Protein AF-A0A0B1SNS8-F1 (afdb_monomer_lite)

InterPro domains:
  IPR011990 Tetratricopeptide-like helical domain superfamily [G3DSA:1.25.40.10] (8-152)
  IPR052284 Collagen-modifying leprecan protein [PTHR13986] (12-216)
  IPR056585 Leprecan-like alpha-helical domain [PF23557] (12-145)

Secondary structure (DSSP, 8-state):
-HHHHHHHHHHHHHHHHHHHHHTT-HHHHHHHHHHHHHHHHHHHHHHHHHTTT----GGGTT---HHHHHHHHHHHHHHHHHTHHHHHTEETTEE-SSHHHHHHHHHHHHHHHTT-HHHHHHHHHHHTTT---HHHHHHHHHHHHHH--GGGGPPPHHHHHHHHHHHHHHHHHHHHHHHS--BTTBPPPPPGGGGSPP------S----GGGGGGS--HHHHHHHTSS-HHHHHHHHHHHHHHHHHH-TT-EEEEEEEEEEEE--SSSSEEEEE-SSSSTT-EE-SSEEEEEEEEE-

Structure (mmCIF, N/CA/C/O backbone):
data_AF-A0A0B1SNS8-F1
#
_entry.id   AF-A0A0B1SNS8-F1
#
loop_
_atom_site.group_PDB
_atom_site.id
_atom_site.type_symbol
_atom_site.label_atom_id
_atom_site.label_alt_id
_atom_site.label_comp_id
_atom_site.label_asym_id
_atom_site.label_entity_id
_atom_site.label_seq_id
_atom_site.pdbx_PDB_ins_code
_atom_site.Cartn_x
_atom_site.Cartn_y
_atom_site.Cartn_z
_atom_site.occupancy
_atom_site.B_iso_or_equiv
_atom_site.auth_seq_id
_atom_site.auth_comp_id
_atom_site.auth_asym_id
_atom_site.auth_atom_id
_atom_site.pdbx_PDB_model_num
ATOM 1 N N . LEU A 1 1 ? 0.212 2.741 -32.636 1.00 39.28 1 LEU A N 1
ATOM 2 C CA . LEU A 1 1 ? -1.219 2.358 -32.577 1.00 39.28 1 LEU A CA 1
ATOM 3 C C . LEU A 1 1 ? -1.439 1.202 -31.603 1.00 39.28 1 LEU A C 1
ATOM 5 O O . LEU A 1 1 ? -2.048 1.469 -30.586 1.00 39.28 1 LEU A O 1
ATOM 9 N N . TYR A 1 2 ? -0.861 0.008 -31.791 1.00 39.81 2 TYR A N 1
ATOM 10 C CA . TYR A 1 2 ? -1.021 -1.113 -30.838 1.00 39.81 2 TYR A CA 1
ATOM 11 C C . TYR A 1 2 ? -0.678 -0.786 -29.363 1.00 39.81 2 TYR A C 1
ATOM 13 O O . TYR A 1 2 ? -1.413 -1.202 -28.483 1.00 39.81 2 TYR A O 1
ATOM 21 N N . PHE A 1 3 ? 0.359 0.021 -29.086 1.00 47.50 3 PHE A N 1
ATOM 22 C CA . PHE A 1 3 ? 0.741 0.419 -27.710 1.00 47.50 3 PHE A CA 1
ATOM 23 C C . PHE A 1 3 ? -0.339 1.241 -26.985 1.00 47.50 3 PHE A C 1
ATOM 25 O O . PHE A 1 3 ? -0.508 1.150 -25.781 1.00 47.50 3 PHE A O 1
ATOM 32 N N . ILE A 1 4 ? -1.114 2.032 -27.730 1.00 58.03 4 ILE A N 1
ATOM 33 C CA . ILE A 1 4 ? -2.204 2.836 -27.157 1.00 58.03 4 ILE A CA 1
ATOM 34 C C . ILE A 1 4 ? -3.427 1.950 -26.878 1.00 58.03 4 ILE A C 1
ATOM 36 O O . ILE A 1 4 ? -4.158 2.187 -25.925 1.00 58.03 4 ILE A O 1
ATOM 40 N N . TRP A 1 5 ? -3.639 0.915 -27.697 1.00 52.25 5 TRP A N 1
ATOM 41 C CA . TRP A 1 5 ? -4.805 0.037 -27.603 1.00 52.25 5 TRP A CA 1
ATOM 42 C C . TRP A 1 5 ? -4.750 -0.919 -26.409 1.00 52.25 5 TRP A C 1
ATOM 44 O O . TRP A 1 5 ? -5.787 -1.177 -25.806 1.00 52.25 5 TRP A O 1
ATOM 54 N N . ASP A 1 6 ? -3.577 -1.439 -26.052 1.00 63.22 6 ASP A N 1
ATOM 55 C CA . ASP A 1 6 ? -3.453 -2.378 -24.929 1.00 63.22 6 ASP A CA 1
ATOM 56 C C . ASP A 1 6 ? -3.368 -1.652 -23.573 1.00 63.22 6 ASP A C 1
ATOM 58 O O . ASP A 1 6 ? -4.012 -2.080 -22.614 1.00 63.22 6 ASP A O 1
ATOM 62 N N . CYS A 1 7 ? -2.750 -0.464 -23.530 1.00 74.25 7 CYS A N 1
ATOM 63 C CA . CYS A 1 7 ? -2.866 0.456 -22.394 1.00 74.25 7 CYS A CA 1
ATOM 64 C C . CYS A 1 7 ? -4.329 0.871 -22.132 1.00 74.25 7 CYS A C 1
ATOM 66 O O . CYS A 1 7 ? -4.783 0.876 -20.992 1.00 74.25 7 CYS A O 1
ATOM 68 N N . PHE A 1 8 ? -5.127 1.115 -23.178 1.00 79.94 8 PHE A N 1
ATOM 69 C CA . PHE A 1 8 ? -6.561 1.381 -23.013 1.00 79.94 8 PHE A CA 1
ATOM 70 C C . PHE A 1 8 ? -7.304 0.192 -22.374 1.00 79.94 8 PHE A C 1
ATOM 72 O O . PHE A 1 8 ? -8.093 0.367 -21.450 1.00 79.94 8 PHE A O 1
ATOM 79 N N . LYS A 1 9 ? -6.983 -1.044 -22.783 1.00 84.19 9 LYS A N 1
ATOM 80 C CA . LYS A 1 9 ? -7.614 -2.259 -22.241 1.00 84.19 9 LYS A CA 1
ATOM 81 C C . LYS A 1 9 ? -7.294 -2.534 -20.772 1.00 84.19 9 LYS A C 1
ATOM 83 O O . LYS A 1 9 ? -8.119 -3.185 -20.128 1.00 84.19 9 LYS A O 1
ATOM 88 N N . LEU A 1 10 ? -6.107 -2.171 -20.274 1.00 91.81 10 LEU A N 1
ATOM 89 C CA . LEU A 1 10 ? -5.802 -2.311 -18.844 1.00 91.81 10 LEU A CA 1
ATOM 90 C C . LEU A 1 10 ? -6.614 -1.285 -18.048 1.00 91.81 10 LEU A C 1
ATOM 92 O O . LEU A 1 10 ? -7.292 -1.658 -17.098 1.00 91.81 10 LEU A O 1
ATOM 96 N N . GLN A 1 11 ? -6.638 -0.023 -18.496 1.00 92.69 11 GLN A N 1
ATOM 97 C CA . GLN A 1 11 ? -7.363 1.053 -17.815 1.00 92.69 11 GLN A CA 1
ATOM 98 C C . GLN A 1 11 ? -8.860 0.750 -17.737 1.00 92.69 11 GLN A C 1
ATOM 100 O O . GLN A 1 11 ? -9.445 0.838 -16.660 1.00 92.69 11 GLN A O 1
ATOM 105 N N . ASP A 1 12 ? -9.462 0.305 -18.843 1.00 93.88 12 ASP A N 1
ATOM 106 C CA . ASP A 1 12 ? -10.869 -0.099 -18.889 1.00 93.88 12 ASP A CA 1
ATOM 107 C C . ASP A 1 12 ? -11.199 -1.187 -17.862 1.00 93.88 12 ASP A C 1
ATOM 109 O O . ASP A 1 12 ? -12.221 -1.113 -17.176 1.00 93.88 12 ASP A O 1
ATOM 113 N N . ARG A 1 13 ? -10.336 -2.204 -17.744 1.00 96.62 13 ARG A N 1
ATOM 114 C CA . ARG A 1 13 ? -10.529 -3.311 -16.800 1.00 96.62 13 ARG A CA 1
ATOM 115 C C . ARG A 1 13 ? -10.336 -2.856 -15.363 1.00 96.62 13 ARG A C 1
ATOM 117 O O . ARG A 1 13 ? -11.190 -3.163 -14.539 1.00 96.62 13 ARG A O 1
ATOM 124 N N . PHE A 1 14 ? -9.310 -2.058 -15.076 1.00 97.12 14 PHE A N 1
ATOM 125 C CA . PHE A 1 14 ? -9.115 -1.480 -13.749 1.00 97.12 14 PHE A CA 1
ATOM 126 C C . PHE A 1 14 ? -10.340 -0.672 -13.309 1.00 97.12 14 PHE A C 1
ATOM 128 O O . PHE A 1 14 ? -10.906 -0.916 -12.246 1.00 97.12 14 PHE A O 1
ATOM 135 N N . ILE A 1 15 ? -10.807 0.247 -14.160 1.00 96.88 15 ILE A N 1
ATOM 136 C CA . ILE A 1 15 ? -11.972 1.096 -13.881 1.00 96.88 15 ILE A CA 1
ATOM 137 C C . ILE A 1 15 ? -13.233 0.245 -13.706 1.00 96.88 15 ILE A C 1
ATOM 139 O O . ILE A 1 15 ? -14.020 0.494 -12.793 1.00 96.88 15 ILE A O 1
ATOM 143 N N . SER A 1 16 ? -13.429 -0.764 -14.560 1.00 97.62 16 SER A N 1
ATOM 144 C CA . SER A 1 16 ? -14.555 -1.695 -14.459 1.00 97.62 16 SER A CA 1
ATOM 145 C C . SER A 1 16 ? -14.528 -2.479 -13.144 1.00 97.62 16 SER A C 1
ATOM 147 O O . SER A 1 16 ? -15.559 -2.576 -12.480 1.00 97.62 16 SER A O 1
ATOM 149 N N . GLY A 1 17 ? -13.356 -2.954 -12.719 1.00 98.06 17 GLY A N 1
ATOM 150 C CA . GLY A 1 17 ? -13.168 -3.664 -11.457 1.00 98.06 17 GLY A CA 1
ATOM 151 C C . GLY A 1 17 ? -13.418 -2.783 -10.232 1.00 98.06 17 GLY A C 1
ATOM 152 O O . GLY A 1 17 ? -14.153 -3.176 -9.330 1.00 98.06 17 GLY A O 1
ATOM 153 N N . VAL A 1 18 ? -12.908 -1.547 -10.229 1.00 97.56 18 VAL A N 1
ATOM 154 C CA . VAL A 1 18 ? -13.187 -0.561 -9.166 1.00 97.56 18 VAL A CA 1
ATOM 155 C C . VAL A 1 18 ? -14.670 -0.186 -9.132 1.00 97.56 18 VAL A C 1
ATOM 157 O O . VAL A 1 18 ? -15.261 -0.025 -8.063 1.00 97.56 18 VAL A O 1
ATOM 160 N N . LYS A 1 19 ? -15.319 -0.070 -10.293 1.00 98.00 19 LYS A N 1
ATOM 161 C CA . LYS A 1 19 ? -16.766 0.143 -10.361 1.00 98.00 19 LYS A CA 1
ATOM 162 C C . LYS A 1 19 ? -17.527 -1.045 -9.765 1.00 98.00 19 LYS A C 1
ATOM 164 O O . LYS A 1 19 ? -18.407 -0.825 -8.939 1.00 98.00 19 LYS A O 1
ATOM 169 N N . ALA A 1 20 ? -17.152 -2.272 -10.120 1.00 98.38 20 ALA A N 1
ATOM 170 C CA . ALA A 1 20 ? -17.746 -3.489 -9.575 1.00 98.38 20 ALA A CA 1
ATOM 171 C C . ALA A 1 20 ? -17.553 -3.599 -8.052 1.00 98.38 20 ALA A C 1
ATOM 173 O O . ALA A 1 20 ? -18.490 -3.969 -7.351 1.00 98.38 20 ALA A O 1
ATOM 174 N N . TYR A 1 21 ? -16.391 -3.193 -7.524 1.00 98.25 21 TYR A N 1
ATOM 175 C CA . TYR A 1 21 ? -16.153 -3.068 -6.081 1.00 98.25 21 TYR A CA 1
ATOM 176 C C . TYR A 1 21 ? -17.179 -2.140 -5.410 1.00 98.25 21 TYR A C 1
ATOM 178 O O . TYR A 1 21 ? -17.781 -2.510 -4.404 1.00 98.25 21 TYR A O 1
ATOM 186 N N . ASN A 1 22 ? -17.417 -0.955 -5.984 1.00 97.62 22 ASN A N 1
ATOM 187 C CA . ASN A 1 22 ? -18.376 0.015 -5.440 1.00 97.62 22 ASN A CA 1
ATOM 188 C C . ASN A 1 22 ? -19.837 -0.450 -5.568 1.00 97.62 22 ASN A C 1
ATOM 190 O O . ASN A 1 22 ? -20.677 -0.071 -4.757 1.00 97.62 22 ASN A O 1
ATOM 194 N N . GLU A 1 23 ? -20.142 -1.251 -6.591 1.00 98.12 23 GLU A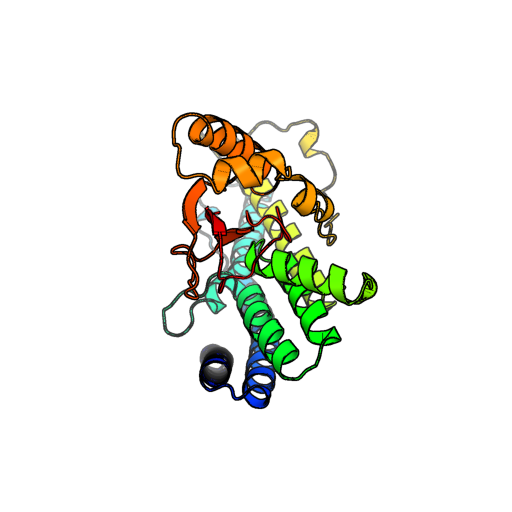 N 1
ATOM 195 C CA . GLU A 1 23 ? -21.461 -1.854 -6.829 1.00 98.12 23 GLU A CA 1
ATOM 196 C C . GLU A 1 23 ? -21.667 -3.171 -6.056 1.00 98.12 23 GLU A C 1
ATOM 198 O O . GLU A 1 23 ? -22.727 -3.785 -6.168 1.00 98.12 23 GLU A O 1
ATOM 203 N N . GLU A 1 24 ? -20.676 -3.597 -5.266 1.00 97.94 24 GLU A N 1
ATOM 204 C CA . GLU A 1 24 ? -20.655 -4.867 -4.531 1.00 97.94 24 GLU A CA 1
ATOM 205 C C . GLU A 1 24 ? -20.767 -6.129 -5.417 1.00 97.94 24 GLU A C 1
ATOM 207 O O . GLU A 1 24 ? -21.120 -7.214 -4.945 1.00 97.94 24 GLU A O 1
ATOM 212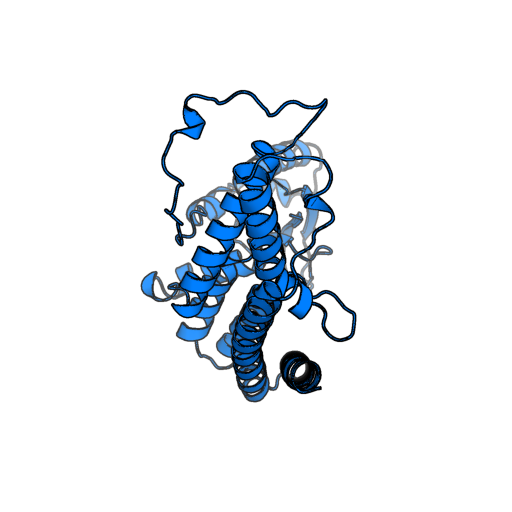 N N . ASP A 1 25 ? -20.418 -6.026 -6.702 1.00 98.38 25 ASP A N 1
ATOM 213 C CA . ASP A 1 25 ? -20.288 -7.169 -7.610 1.00 98.38 25 ASP A CA 1
ATOM 214 C C . ASP A 1 25 ? -18.895 -7.797 -7.455 1.00 98.38 25 ASP A C 1
ATOM 216 O O . ASP A 1 25 ? -17.957 -7.536 -8.213 1.00 98.38 25 ASP A O 1
ATOM 220 N N . TRP A 1 26 ? -18.745 -8.617 -6.414 1.00 98.44 26 TRP A N 1
ATOM 221 C CA . TRP A 1 26 ? -17.444 -9.158 -6.012 1.00 98.44 26 TRP A CA 1
ATOM 222 C C . TRP A 1 26 ? -16.821 -10.108 -7.039 1.00 98.44 26 TRP A C 1
ATOM 224 O O . TRP A 1 26 ? -15.599 -10.142 -7.156 1.00 98.44 26 TRP A O 1
ATOM 234 N N . ASN A 1 27 ? -17.633 -10.865 -7.788 1.00 98.38 27 ASN A N 1
ATOM 235 C CA . ASN A 1 27 ? -17.113 -11.762 -8.825 1.00 98.38 27 ASN A CA 1
ATOM 236 C C . ASN A 1 27 ? -16.516 -10.950 -9.969 1.00 98.38 27 ASN A C 1
ATOM 238 O O . ASN A 1 27 ? -15.354 -11.142 -10.318 1.00 98.38 27 ASN A O 1
ATOM 242 N N . ARG A 1 28 ? -17.272 -9.970 -10.479 1.00 98.44 28 ARG A N 1
ATOM 243 C CA . ARG A 1 28 ? -16.769 -9.081 -11.523 1.00 98.44 28 ARG A CA 1
ATOM 244 C C . ARG A 1 28 ? -15.576 -8.257 -11.049 1.00 98.44 28 ARG A C 1
ATOM 246 O O . ARG A 1 28 ? -14.655 -8.048 -11.829 1.00 98.44 28 ARG A O 1
ATOM 253 N N . CYS A 1 29 ? -15.577 -7.812 -9.791 1.00 98.62 29 CYS A N 1
ATOM 254 C CA . CYS A 1 29 ? -14.441 -7.110 -9.200 1.00 98.62 29 CYS A CA 1
ATOM 255 C C . CYS A 1 29 ? -13.150 -7.925 -9.343 1.00 98.62 29 CYS A C 1
ATOM 257 O O . CYS A 1 29 ? -12.157 -7.406 -9.848 1.00 98.62 29 CYS A O 1
ATOM 259 N N . VAL A 1 30 ? -13.176 -9.199 -8.938 1.00 98.69 30 VAL A N 1
ATOM 260 C CA . VAL A 1 30 ? -12.023 -10.097 -9.074 1.00 98.69 30 VAL A CA 1
ATOM 261 C C . VAL A 1 30 ? -11.647 -10.276 -10.542 1.00 98.69 30 VAL A C 1
ATOM 263 O O . VAL A 1 30 ? -10.507 -9.995 -10.898 1.00 98.69 30 VAL A O 1
ATOM 266 N N . ASP A 1 31 ? -12.597 -10.672 -11.392 1.00 98.38 31 ASP A N 1
ATOM 267 C CA . ASP A 1 31 ? -12.321 -10.992 -12.798 1.00 98.38 31 ASP A CA 1
ATOM 268 C C . ASP A 1 31 ? -11.696 -9.802 -13.551 1.00 98.38 31 ASP A C 1
ATOM 270 O O . ASP A 1 31 ? -10.719 -9.948 -14.293 1.00 98.38 31 ASP A O 1
ATOM 274 N N . ASP A 1 32 ? -12.243 -8.599 -13.353 1.00 98.56 32 ASP A N 1
ATOM 275 C CA . ASP A 1 32 ? -11.762 -7.389 -14.015 1.00 98.56 32 ASP A CA 1
ATOM 276 C C . ASP A 1 32 ? -10.405 -6.924 -13.459 1.00 98.56 32 ASP A C 1
ATOM 278 O O . ASP A 1 32 ? -9.536 -6.529 -14.241 1.00 98.56 32 ASP A O 1
ATOM 282 N N . LEU A 1 33 ? -10.178 -6.997 -12.142 1.00 98.50 33 LEU A N 1
ATOM 283 C CA . LEU A 1 33 ? -8.909 -6.577 -11.536 1.00 98.50 33 LEU A CA 1
ATOM 284 C C . LEU A 1 33 ? -7.768 -7.562 -11.796 1.00 98.50 33 LEU A C 1
ATOM 286 O O . LEU A 1 33 ? -6.652 -7.115 -12.048 1.00 98.50 33 LEU A O 1
ATOM 290 N N . GLU A 1 34 ? -8.016 -8.872 -11.786 1.00 98.25 34 GLU A N 1
ATOM 291 C CA . GLU A 1 34 ? -6.996 -9.856 -12.169 1.00 98.25 34 GLU A CA 1
ATOM 292 C C . GLU A 1 34 ? -6.599 -9.685 -13.639 1.00 98.25 34 GLU A C 1
ATOM 294 O O . GLU A 1 34 ? -5.410 -9.617 -13.952 1.00 98.25 34 GLU A O 1
ATOM 299 N N . SER A 1 35 ? -7.581 -9.504 -14.534 1.00 97.94 35 SER A N 1
ATOM 300 C CA . SER A 1 35 ? -7.309 -9.230 -15.952 1.00 97.94 35 SER A CA 1
ATOM 301 C C . SER A 1 35 ? -6.560 -7.909 -16.158 1.00 97.94 35 SER A C 1
ATOM 303 O O . SER A 1 35 ? -5.725 -7.793 -17.057 1.00 97.94 35 SER A O 1
ATOM 305 N N . SER A 1 36 ? -6.854 -6.894 -15.343 1.00 97.56 36 SER A N 1
ATOM 306 C CA . SER A 1 36 ? -6.127 -5.624 -15.353 1.00 97.56 36 SER A CA 1
ATOM 307 C C . SER A 1 36 ? -4.681 -5.785 -14.877 1.00 97.56 36 SER A C 1
ATOM 309 O O . SER A 1 36 ? -3.769 -5.222 -15.488 1.00 97.56 36 SER A O 1
ATOM 311 N N . LEU A 1 37 ? -4.452 -6.573 -13.823 1.00 97.88 37 LEU A N 1
ATOM 312 C CA . LEU A 1 37 ? -3.119 -6.826 -13.282 1.00 97.88 37 LEU A CA 1
ATOM 313 C C . LEU A 1 37 ? -2.248 -7.577 -14.294 1.00 97.88 37 LEU A C 1
ATOM 315 O O . LEU A 1 37 ? -1.116 -7.169 -14.535 1.00 97.88 37 LEU A O 1
ATOM 319 N N . GLU A 1 38 ? -2.786 -8.616 -14.936 1.00 96.88 38 GLU A N 1
ATOM 320 C CA . GLU A 1 38 ? -2.096 -9.359 -15.998 1.00 96.88 38 GLU A CA 1
ATOM 321 C C . GLU A 1 38 ? -1.634 -8.417 -17.120 1.00 96.88 38 GLU A C 1
ATOM 323 O O . GLU A 1 38 ? -0.442 -8.334 -17.420 1.00 96.88 38 GLU A O 1
ATOM 328 N N . LYS A 1 39 ? -2.551 -7.601 -17.655 1.00 95.94 39 LYS A N 1
ATOM 329 C CA . LYS A 1 39 ? -2.221 -6.609 -18.691 1.00 95.94 39 LYS A CA 1
ATOM 330 C C . LYS A 1 39 ? -1.247 -5.539 -18.220 1.00 95.94 39 LYS A C 1
ATOM 332 O O . LYS A 1 39 ? -0.467 -5.036 -19.020 1.00 95.94 39 LYS A O 1
ATOM 337 N N . THR A 1 40 ? -1.286 -5.170 -16.941 1.00 96.06 40 THR A N 1
ATOM 338 C CA . THR A 1 40 ? -0.325 -4.221 -16.369 1.00 96.06 40 THR A CA 1
ATOM 339 C C . THR A 1 40 ? 1.096 -4.772 -16.472 1.00 96.06 40 THR A C 1
ATOM 341 O O . THR A 1 40 ? 2.001 -4.040 -16.861 1.00 96.06 40 THR A O 1
ATOM 344 N N . LEU A 1 41 ? 1.296 -6.062 -16.186 1.00 96.25 41 LEU A N 1
ATOM 345 C CA . LEU A 1 41 ? 2.606 -6.715 -16.297 1.00 96.25 41 LEU A CA 1
ATOM 346 C C . LEU A 1 41 ? 3.055 -6.875 -17.758 1.00 96.25 41 LEU A C 1
ATOM 348 O O . LEU A 1 41 ? 4.237 -6.697 -18.069 1.00 96.25 41 LEU A O 1
ATOM 352 N N . GLU A 1 42 ? 2.124 -7.178 -18.665 1.00 95.44 42 GLU A N 1
ATOM 353 C CA . GLU A 1 42 ? 2.398 -7.232 -20.107 1.00 95.44 42 GLU A CA 1
ATOM 354 C C . GLU A 1 42 ? 2.830 -5.863 -20.653 1.00 95.44 42 GLU A C 1
ATOM 356 O O . GLU A 1 42 ? 3.846 -5.750 -21.347 1.00 95.44 42 GLU A O 1
ATOM 361 N N . GLU A 1 43 ? 2.095 -4.803 -20.312 1.00 94.31 43 GLU A N 1
ATOM 362 C CA . GLU A 1 43 ? 2.387 -3.448 -20.776 1.00 94.31 43 GLU A CA 1
ATOM 363 C C . GLU A 1 43 ? 3.626 -2.850 -20.102 1.00 94.31 43 GLU A C 1
ATOM 365 O O . GLU A 1 43 ? 4.356 -2.097 -20.751 1.00 94.31 43 GLU A O 1
ATOM 370 N N . ASP A 1 44 ? 3.937 -3.224 -18.857 1.00 95.00 44 ASP A N 1
ATOM 371 C CA . ASP A 1 44 ? 5.221 -2.892 -18.233 1.00 95.00 44 ASP A CA 1
ATOM 372 C C . ASP A 1 44 ? 6.373 -3.534 -19.011 1.00 95.00 44 ASP A C 1
ATOM 374 O O . ASP A 1 44 ? 7.274 -2.835 -19.476 1.00 95.00 44 ASP A O 1
ATOM 378 N N . SER A 1 45 ? 6.287 -4.841 -19.277 1.00 94.38 45 SER A N 1
ATOM 379 C CA . SER A 1 45 ? 7.289 -5.568 -20.067 1.00 94.38 45 SER A CA 1
ATOM 380 C C . SER A 1 45 ? 7.505 -4.923 -21.437 1.00 94.38 45 SER A C 1
ATOM 382 O O . SER A 1 45 ? 8.638 -4.696 -21.868 1.00 94.38 45 SER A O 1
ATOM 384 N N . ARG A 1 46 ? 6.415 -4.555 -22.114 1.00 92.56 46 ARG A N 1
ATOM 385 C CA . ARG A 1 46 ? 6.452 -3.886 -23.415 1.00 92.56 46 ARG A CA 1
ATOM 386 C C . ARG A 1 46 ? 7.039 -2.480 -23.342 1.00 92.56 46 ARG A C 1
ATOM 388 O O . ARG A 1 46 ? 7.834 -2.107 -24.205 1.00 92.56 46 ARG A O 1
ATOM 395 N N . CYS A 1 47 ? 6.656 -1.692 -22.341 1.00 92.56 47 CYS A N 1
ATOM 396 C CA . CYS A 1 47 ? 7.224 -0.370 -22.107 1.00 92.56 47 CYS A CA 1
ATOM 397 C C . CYS A 1 47 ? 8.740 -0.461 -21.901 1.00 92.56 47 CYS A C 1
ATOM 399 O O . CYS A 1 47 ? 9.484 0.320 -22.496 1.00 92.56 47 CYS A O 1
ATOM 401 N N . ARG A 1 48 ? 9.203 -1.458 -21.137 1.00 93.38 48 ARG A N 1
ATOM 402 C CA . ARG A 1 48 ? 10.627 -1.673 -20.862 1.00 93.38 48 ARG A CA 1
ATOM 403 C C . ARG A 1 48 ? 11.430 -1.989 -22.128 1.00 93.38 48 ARG A C 1
ATOM 405 O O . ARG A 1 48 ? 12.537 -1.473 -22.261 1.00 93.38 48 ARG A O 1
ATOM 412 N N . LEU A 1 49 ? 10.866 -2.743 -23.078 1.00 92.12 49 LEU A N 1
ATOM 413 C CA . LEU A 1 49 ? 11.490 -2.982 -24.392 1.00 92.12 49 LEU A CA 1
ATOM 414 C C . LEU A 1 49 ? 11.642 -1.685 -25.201 1.00 92.12 49 LEU A C 1
ATOM 416 O O . LEU A 1 49 ? 12.676 -1.444 -25.811 1.00 92.12 49 LEU A O 1
ATOM 420 N N . LEU A 1 50 ? 10.638 -0.803 -25.165 1.00 90.25 50 LEU A N 1
ATOM 421 C CA . LEU A 1 50 ? 10.677 0.476 -25.887 1.00 90.25 50 LEU A CA 1
ATOM 422 C C . LEU A 1 50 ? 11.688 1.480 -25.312 1.00 90.25 50 LEU A C 1
ATOM 424 O O . LEU A 1 50 ? 11.986 2.483 -25.963 1.00 90.25 50 LEU A O 1
ATOM 428 N N . CYS A 1 51 ? 12.185 1.253 -24.096 1.00 89.50 51 CYS A N 1
ATOM 429 C CA . CYS A 1 51 ? 13.214 2.095 -23.494 1.00 89.50 51 CYS A CA 1
ATOM 430 C C . CYS A 1 51 ? 14.597 1.884 -24.116 1.00 89.50 51 CYS A C 1
ATOM 432 O O . CYS A 1 51 ? 15.409 2.804 -24.071 1.00 89.50 51 CYS A O 1
ATOM 434 N N . GLU A 1 52 ? 14.857 0.730 -24.735 1.00 81.81 52 GLU A N 1
ATOM 435 C CA . GLU A 1 52 ? 16.123 0.472 -25.435 1.00 81.81 52 GLU A CA 1
ATOM 436 C C . GLU A 1 52 ? 16.282 1.377 -26.672 1.00 81.81 52 GLU A C 1
ATOM 438 O O . GLU A 1 52 ? 17.386 1.812 -26.988 1.00 81.81 52 GLU A O 1
ATOM 443 N N . ASP A 1 53 ? 15.166 1.766 -27.298 1.00 75.31 53 ASP A N 1
ATOM 444 C CA . ASP A 1 53 ? 15.132 2.648 -28.474 1.00 75.31 53 ASP A CA 1
ATOM 445 C C . ASP A 1 53 ? 15.098 4.151 -28.125 1.00 75.31 53 ASP A C 1
ATOM 447 O O . ASP A 1 53 ? 15.185 5.007 -29.010 1.00 75.31 53 ASP A O 1
ATOM 451 N N . LYS A 1 54 ? 14.922 4.506 -26.844 1.00 67.38 54 LYS A N 1
ATOM 452 C CA . LYS A 1 54 ? 14.702 5.888 -26.377 1.00 67.38 54 LYS A CA 1
ATOM 453 C C . LYS A 1 54 ? 15.806 6.351 -25.436 1.00 67.38 54 LYS A C 1
ATOM 455 O O . LYS A 1 54 ? 15.549 6.741 -24.299 1.00 67.38 54 LYS A O 1
ATOM 460 N N . ILE A 1 55 ? 17.034 6.328 -25.939 1.00 71.00 55 ILE A N 1
ATOM 461 C CA . ILE A 1 55 ? 18.192 6.863 -25.225 1.00 71.00 55 ILE A CA 1
ATOM 462 C C . ILE A 1 55 ? 18.082 8.391 -25.178 1.00 71.00 55 ILE A C 1
ATOM 464 O O . ILE A 1 55 ? 18.039 9.057 -26.216 1.00 71.00 55 ILE A O 1
ATOM 468 N N . ASP A 1 56 ? 18.042 8.946 -23.969 1.00 67.75 56 ASP A N 1
ATOM 469 C CA . ASP A 1 56 ? 18.197 10.383 -23.753 1.00 67.75 56 ASP A CA 1
ATOM 470 C C . ASP A 1 56 ? 19.683 10.765 -23.812 1.00 67.75 56 ASP A C 1
ATOM 472 O O . ASP A 1 56 ? 20.463 10.412 -22.925 1.00 67.75 56 ASP A O 1
ATOM 476 N N . TRP A 1 57 ? 20.059 11.485 -24.870 1.00 68.00 57 TRP A N 1
ATOM 477 C CA . TRP A 1 57 ? 21.418 11.976 -25.112 1.00 68.00 57 TRP A CA 1
ATOM 478 C C . TRP A 1 57 ? 21.717 13.303 -24.401 1.00 68.00 57 TRP A C 1
ATOM 480 O O . TRP A 1 57 ? 22.864 13.736 -24.399 1.00 68.00 57 TRP A O 1
ATOM 490 N N . SER A 1 58 ? 20.737 13.956 -23.771 1.00 63.47 58 SER A N 1
ATOM 491 C CA . SER A 1 58 ? 20.995 15.205 -23.036 1.00 63.47 58 SER A CA 1
ATOM 492 C C . SER A 1 58 ? 21.904 14.987 -21.817 1.00 63.47 58 SER A C 1
ATOM 494 O O . SER A 1 58 ? 22.719 15.843 -21.490 1.00 63.47 58 SER A O 1
ATOM 496 N N . GLY A 1 59 ? 21.867 13.794 -21.210 1.00 57.31 59 GLY A N 1
ATOM 497 C CA . GLY A 1 59 ? 22.801 13.369 -20.157 1.00 57.31 59 GLY A CA 1
ATOM 498 C C . GLY A 1 59 ? 24.212 13.004 -20.648 1.00 57.31 59 GLY A C 1
ATOM 499 O O . GLY A 1 59 ? 25.040 12.560 -19.854 1.00 57.31 59 GLY A O 1
ATOM 500 N N . VAL A 1 60 ? 24.477 13.148 -21.950 1.00 57.28 60 VAL A N 1
ATOM 501 C CA . VAL A 1 60 ? 25.758 12.839 -22.609 1.00 57.28 60 VAL A CA 1
ATOM 502 C C . VAL A 1 60 ? 26.555 14.114 -22.935 1.00 57.28 60 VAL A C 1
ATOM 504 O O . VAL A 1 60 ? 27.726 14.048 -23.312 1.00 57.28 60 VAL A O 1
ATOM 507 N N . GLU A 1 61 ? 25.968 15.300 -22.762 1.00 53.69 61 GLU A N 1
ATOM 508 C CA . GLU A 1 61 ? 26.653 16.554 -23.068 1.00 53.69 61 GLU A CA 1
ATOM 509 C C . GLU A 1 61 ? 27.777 16.844 -22.057 1.00 53.69 61 GLU A C 1
ATOM 511 O O . GLU A 1 61 ? 27.537 17.138 -20.889 1.00 53.69 61 GLU A O 1
ATOM 516 N N . GLY A 1 62 ? 29.029 16.790 -22.528 1.00 55.53 62 GLY A N 1
ATOM 517 C CA . GLY A 1 62 ? 30.183 17.344 -21.812 1.00 55.53 62 GLY A CA 1
ATOM 518 C C . GLY A 1 62 ? 31.256 16.361 -21.343 1.00 55.53 62 GLY A C 1
ATOM 519 O O . GLY A 1 62 ? 32.232 16.825 -20.761 1.00 55.53 62 GLY A O 1
ATOM 520 N N . ASN A 1 63 ? 31.146 15.051 -21.607 1.00 56.81 63 ASN A N 1
ATOM 521 C CA . ASN A 1 63 ? 32.178 14.091 -21.193 1.00 56.81 63 ASN A CA 1
ATOM 522 C C . ASN A 1 63 ? 32.711 13.240 -22.369 1.00 56.81 63 ASN A C 1
ATOM 524 O O . ASN A 1 63 ? 31.984 12.392 -22.883 1.00 56.81 63 ASN A O 1
ATOM 528 N N . PRO A 1 64 ? 33.956 13.465 -22.839 1.00 56.75 64 PRO A N 1
ATOM 529 C CA . PRO A 1 64 ? 34.525 12.763 -23.991 1.00 56.75 64 PRO A CA 1
ATOM 530 C C . PRO A 1 64 ? 35.034 11.343 -23.673 1.00 56.75 64 PRO A C 1
ATOM 532 O O . PRO A 1 64 ? 35.548 10.675 -24.573 1.00 56.75 64 PRO A O 1
ATOM 535 N N . GLU A 1 65 ? 34.922 10.870 -22.426 1.00 70.56 65 GLU A N 1
ATOM 536 C CA . GLU A 1 65 ? 35.379 9.537 -22.021 1.00 70.56 65 GLU A CA 1
ATOM 537 C C . GLU A 1 65 ? 34.305 8.458 -22.235 1.00 70.56 65 GLU A C 1
ATOM 539 O O . GLU A 1 65 ? 33.145 8.599 -21.842 1.00 70.56 65 GLU A O 1
ATOM 544 N N . ILE A 1 66 ? 34.712 7.344 -22.854 1.00 74.62 66 ILE A N 1
ATOM 545 C CA . ILE A 1 66 ? 33.825 6.239 -23.257 1.00 74.62 66 ILE A CA 1
ATOM 546 C C . ILE A 1 66 ? 33.089 5.629 -22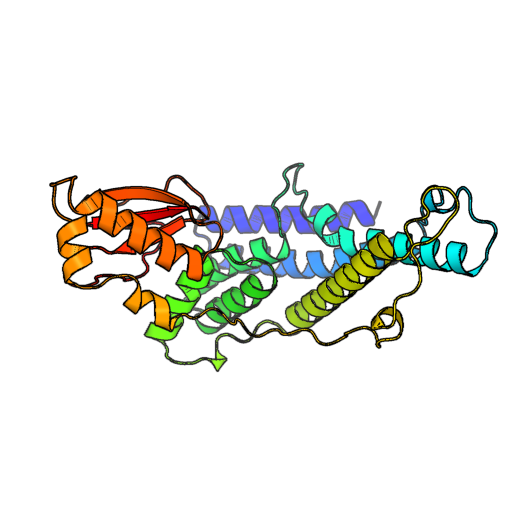.055 1.00 74.62 66 ILE A C 1
ATOM 548 O O . ILE A 1 66 ? 31.910 5.305 -22.170 1.00 74.62 66 ILE A O 1
ATOM 552 N N . ASP A 1 67 ? 33.742 5.506 -20.899 1.00 72.12 67 ASP A N 1
ATOM 553 C CA . ASP A 1 67 ? 33.145 4.881 -19.711 1.00 72.12 67 ASP A CA 1
ATOM 554 C C . ASP A 1 67 ? 31.984 5.708 -19.146 1.00 72.12 67 ASP A C 1
ATOM 556 O O . ASP A 1 67 ? 30.949 5.164 -18.750 1.00 72.12 67 ASP A O 1
ATOM 560 N N . VAL A 1 68 ? 32.116 7.035 -19.179 1.00 75.50 68 VAL A N 1
ATOM 561 C CA . VAL A 1 68 ? 31.061 7.958 -18.751 1.00 75.50 68 VAL A CA 1
ATOM 562 C C . VAL A 1 68 ? 29.900 7.908 -19.731 1.00 75.50 68 VAL A C 1
ATOM 564 O O . VAL A 1 68 ? 28.752 7.774 -19.315 1.00 75.50 68 VAL A O 1
ATOM 567 N N . LEU A 1 69 ? 30.195 7.938 -21.033 1.00 77.06 69 LEU A N 1
ATOM 568 C CA . LEU A 1 69 ? 29.192 7.809 -22.085 1.00 77.06 69 LEU A CA 1
ATOM 569 C C . LEU A 1 69 ? 28.369 6.521 -21.926 1.00 77.06 69 LEU A C 1
ATOM 571 O O . LEU A 1 69 ? 27.139 6.571 -21.910 1.00 77.06 69 LEU A O 1
ATOM 575 N N . MET A 1 70 ? 29.036 5.374 -21.775 1.00 81.81 70 MET A N 1
ATOM 576 C CA . MET A 1 70 ? 28.376 4.074 -21.628 1.00 81.81 70 MET A CA 1
ATOM 577 C C . MET A 1 70 ? 27.522 4.011 -20.359 1.00 81.81 70 MET A C 1
ATOM 579 O O . MET A 1 70 ? 26.385 3.536 -20.403 1.00 81.81 70 MET A O 1
ATOM 583 N N . THR A 1 71 ? 28.035 4.542 -19.249 1.00 82.94 71 THR A N 1
ATOM 584 C CA . THR A 1 71 ? 27.314 4.573 -17.972 1.00 82.94 71 THR A CA 1
ATOM 585 C C . THR A 1 71 ? 26.080 5.474 -18.045 1.00 82.94 71 THR A C 1
ATOM 587 O O . THR A 1 71 ? 24.998 5.067 -17.621 1.00 82.94 71 THR A O 1
ATOM 590 N N . SER A 1 72 ? 26.197 6.662 -18.647 1.00 82.00 72 SER A N 1
ATOM 591 C CA . SER A 1 72 ? 25.072 7.585 -18.845 1.00 82.00 72 SER A CA 1
ATOM 592 C C . SER A 1 72 ? 23.977 6.982 -19.726 1.00 82.00 72 SER A C 1
ATOM 594 O O . SER A 1 72 ? 22.795 7.085 -19.389 1.00 82.00 72 SER A O 1
ATOM 596 N N . ILE A 1 73 ? 24.344 6.305 -20.821 1.00 84.81 73 ILE A N 1
ATOM 597 C CA . ILE A 1 73 ? 23.382 5.606 -21.689 1.00 84.81 73 ILE A CA 1
ATOM 598 C C . ILE A 1 73 ? 22.657 4.507 -20.903 1.00 84.81 73 ILE A C 1
ATOM 600 O O . ILE A 1 73 ? 21.427 4.444 -20.924 1.00 84.81 73 ILE A O 1
ATOM 604 N N . GLN A 1 74 ? 23.394 3.667 -20.171 1.00 88.56 74 GLN A N 1
ATOM 605 C CA . GLN A 1 74 ? 22.803 2.586 -19.381 1.00 88.56 74 GLN A CA 1
ATOM 606 C C . GLN A 1 74 ? 21.847 3.122 -18.306 1.00 88.56 74 GLN A C 1
ATOM 608 O O . GLN A 1 74 ? 20.734 2.614 -18.153 1.00 88.56 74 GLN A O 1
ATOM 613 N N . ALA A 1 75 ? 22.243 4.175 -17.591 1.00 89.50 75 ALA A N 1
ATOM 614 C CA . ALA A 1 75 ? 21.407 4.816 -16.586 1.00 89.50 75 ALA A CA 1
ATOM 615 C C . ALA A 1 75 ? 20.145 5.445 -17.191 1.00 89.50 75 ALA A C 1
ATOM 617 O O . ALA A 1 75 ? 19.074 5.362 -16.592 1.00 89.50 75 ALA A O 1
ATOM 618 N N . SER A 1 76 ? 20.245 6.029 -18.388 1.00 88.62 76 SER A N 1
ATOM 619 C CA . SER A 1 76 ? 19.103 6.558 -19.140 1.00 88.62 76 SER A CA 1
ATOM 620 C C . SER A 1 76 ? 18.077 5.461 -19.460 1.00 88.62 76 SER A C 1
ATOM 622 O O . SER A 1 76 ? 16.891 5.608 -19.147 1.00 88.62 76 SER A O 1
ATOM 624 N N . VAL A 1 77 ? 18.538 4.313 -19.973 1.00 92.50 77 VAL A N 1
ATOM 625 C CA . VAL A 1 77 ? 17.680 3.153 -20.271 1.00 92.50 77 VAL A CA 1
ATOM 626 C C . VAL A 1 77 ? 17.029 2.605 -19.000 1.00 92.50 77 VAL A C 1
ATOM 628 O O . VAL A 1 77 ? 15.805 2.462 -18.960 1.00 92.50 77 VAL A O 1
ATOM 631 N N . ILE A 1 78 ? 17.804 2.360 -17.937 1.00 94.56 78 ILE A N 1
ATOM 632 C CA . ILE A 1 78 ? 17.274 1.829 -16.668 1.00 94.56 78 ILE A CA 1
ATOM 633 C C . ILE A 1 78 ? 16.277 2.806 -16.043 1.00 94.56 78 ILE A C 1
ATOM 635 O O . ILE A 1 78 ? 15.223 2.388 -15.572 1.00 94.56 78 ILE A O 1
ATOM 639 N N . ARG A 1 79 ? 16.538 4.116 -16.091 1.00 93.44 79 ARG A N 1
ATOM 640 C CA . ARG A 1 79 ? 15.601 5.132 -15.595 1.00 93.44 79 ARG A CA 1
ATOM 641 C C . ARG A 1 79 ? 14.299 5.135 -16.391 1.00 93.44 79 ARG A C 1
ATOM 643 O O . ARG A 1 79 ? 13.230 5.297 -15.802 1.00 93.44 79 ARG A O 1
ATOM 650 N N . CYS A 1 80 ? 14.354 4.948 -17.708 1.00 93.75 80 CYS A N 1
ATOM 651 C CA . CYS A 1 80 ? 13.150 4.783 -18.518 1.00 93.75 80 CYS A CA 1
ATOM 652 C C . CYS A 1 80 ? 12.366 3.527 -18.101 1.00 93.75 80 CYS A C 1
ATOM 654 O O . CYS A 1 80 ? 11.172 3.640 -17.816 1.00 93.75 80 CYS A O 1
ATOM 656 N N . GLN A 1 81 ? 13.041 2.374 -17.997 1.00 95.31 81 GLN A N 1
ATOM 657 C CA . GLN A 1 81 ? 12.435 1.088 -17.626 1.00 95.31 81 GLN A CA 1
ATOM 658 C C . GLN A 1 81 ? 11.793 1.144 -16.237 1.00 95.31 81 GLN A C 1
ATOM 660 O O . GLN A 1 81 ? 10.631 0.778 -16.070 1.00 95.31 81 GLN A O 1
ATOM 665 N N . HIS A 1 82 ? 12.512 1.691 -15.257 1.00 95.44 82 HIS A N 1
ATOM 666 C CA . HIS A 1 82 ? 12.033 1.827 -13.888 1.00 95.44 82 HIS A CA 1
ATOM 667 C C . HIS A 1 82 ? 10.737 2.649 -13.810 1.00 95.44 82 HIS A C 1
ATOM 669 O O . HIS A 1 82 ? 9.840 2.352 -13.020 1.00 95.44 82 HIS A O 1
ATOM 675 N N . ASN A 1 83 ? 10.583 3.653 -14.676 1.00 93.50 83 ASN A N 1
ATOM 676 C CA . ASN A 1 83 ? 9.417 4.533 -14.697 1.00 93.50 83 ASN A CA 1
ATOM 677 C C . ASN A 1 83 ? 8.209 3.984 -15.480 1.00 93.50 83 ASN A C 1
ATOM 679 O O . ASN A 1 83 ? 7.190 4.672 -15.551 1.00 93.50 83 ASN A O 1
ATOM 683 N N . CYS A 1 84 ? 8.277 2.783 -16.062 1.00 94.12 84 CYS A N 1
ATOM 684 C CA . CYS A 1 84 ? 7.176 2.220 -16.852 1.00 94.12 84 CYS A CA 1
ATOM 685 C C . CYS A 1 84 ? 5.877 2.065 -16.046 1.00 94.12 84 CYS A C 1
ATOM 687 O O . CYS A 1 84 ? 4.876 2.682 -16.409 1.00 94.12 84 CYS A O 1
ATOM 689 N N . LEU A 1 85 ? 5.895 1.368 -14.903 1.00 94.25 85 LEU A N 1
ATOM 690 C CA . LEU A 1 85 ? 4.716 1.267 -14.026 1.00 94.25 85 LEU A CA 1
ATOM 691 C C . LEU A 1 85 ? 4.158 2.621 -13.570 1.00 94.25 85 LEU A C 1
ATOM 693 O O . LEU A 1 85 ? 2.944 2.776 -13.497 1.00 94.25 85 LEU A O 1
ATOM 697 N N . HIS A 1 86 ? 5.013 3.614 -13.301 1.00 92.69 86 HIS A N 1
ATOM 698 C CA . HIS A 1 86 ? 4.541 4.951 -12.925 1.00 92.69 86 HIS A CA 1
ATOM 699 C C . HIS A 1 86 ? 3.761 5.615 -14.071 1.00 92.69 86 HIS A C 1
ATOM 701 O O . HIS A 1 86 ? 2.728 6.233 -13.845 1.00 92.69 86 HIS A O 1
ATOM 707 N N . ARG A 1 87 ? 4.191 5.423 -15.325 1.00 91.12 87 ARG A N 1
ATOM 708 C CA . ARG A 1 87 ? 3.437 5.898 -16.499 1.00 91.12 87 ARG A CA 1
ATOM 709 C C . ARG A 1 87 ? 2.105 5.166 -16.660 1.00 91.12 87 ARG A C 1
ATOM 711 O O . ARG A 1 87 ? 1.133 5.785 -17.081 1.00 91.12 87 ARG A O 1
ATOM 718 N N . LEU A 1 88 ? 2.061 3.871 -16.340 1.00 92.88 88 LEU A N 1
ATOM 719 C CA . LEU A 1 88 ? 0.835 3.067 -16.399 1.00 92.88 88 LEU A CA 1
ATOM 720 C C . LEU A 1 88 ? -0.152 3.411 -15.272 1.00 92.88 88 LEU A C 1
ATOM 722 O O . LEU A 1 88 ? -1.353 3.232 -15.453 1.00 92.88 88 LEU A O 1
ATOM 726 N N . ALA A 1 89 ? 0.329 3.952 -14.148 1.00 93.31 89 ALA A N 1
ATOM 727 C CA . ALA A 1 89 ? -0.503 4.411 -13.034 1.00 93.31 89 ALA A CA 1
ATOM 728 C C . ALA A 1 89 ? -1.362 5.648 -13.367 1.00 93.31 89 ALA A C 1
ATOM 730 O O . ALA A 1 89 ? -2.269 5.992 -12.610 1.00 93.31 89 ALA A O 1
ATOM 731 N N . LEU A 1 90 ? -1.120 6.308 -14.505 1.00 91.81 90 LEU A N 1
ATOM 732 C CA . LEU A 1 90 ? -1.952 7.409 -14.977 1.00 91.81 90 LEU A CA 1
ATOM 733 C C . LEU A 1 90 ? -3.202 6.876 -15.697 1.00 91.81 90 LEU A C 1
ATOM 735 O O . LEU A 1 90 ? -3.212 6.684 -16.916 1.00 91.81 90 LEU A O 1
ATOM 739 N N . ILE A 1 91 ? -4.278 6.673 -14.942 1.00 88.56 91 ILE A N 1
ATOM 740 C CA . ILE A 1 91 ? -5.552 6.136 -15.433 1.00 88.56 91 ILE A CA 1
ATOM 741 C C . ILE A 1 91 ? -6.527 7.292 -15.661 1.00 88.56 91 ILE A C 1
ATOM 743 O O . ILE A 1 91 ? -6.851 8.031 -14.734 1.00 88.56 91 ILE A O 1
ATOM 747 N N . ASN A 1 92 ? -6.994 7.484 -16.901 1.00 87.38 92 ASN A N 1
ATOM 748 C CA . ASN A 1 92 ? -7.850 8.624 -17.277 1.00 87.38 92 ASN A CA 1
ATOM 749 C C . ASN A 1 92 ? -7.307 10.005 -16.838 1.00 87.38 92 ASN A C 1
ATOM 751 O O . ASN A 1 92 ? -8.072 10.917 -16.536 1.00 87.38 92 ASN A O 1
ATOM 755 N N . GLY A 1 93 ? -5.981 10.172 -16.795 1.00 84.25 93 GLY A N 1
ATOM 756 C CA . GLY A 1 93 ? -5.342 11.422 -16.364 1.00 84.25 93 GLY A CA 1
ATOM 757 C C . GLY A 1 93 ? -5.248 11.611 -14.845 1.00 84.25 93 GLY A C 1
ATOM 758 O O . GLY A 1 93 ? -4.755 12.648 -14.406 1.00 84.25 93 GLY A O 1
ATOM 759 N N . HIS A 1 94 ? -5.668 10.623 -14.052 1.00 88.62 94 HIS A N 1
ATOM 760 C CA . HIS A 1 94 ? -5.496 10.592 -12.602 1.00 88.62 94 HIS A CA 1
ATOM 761 C C . HIS A 1 94 ? -4.390 9.607 -12.219 1.00 88.62 94 HIS A C 1
ATOM 763 O O . HIS A 1 94 ? -4.389 8.465 -12.672 1.00 88.62 94 HIS A O 1
ATOM 769 N N . ASP A 1 95 ? -3.447 10.055 -11.393 1.00 91.88 95 ASP A N 1
ATOM 770 C CA . ASP A 1 95 ? -2.400 9.194 -10.844 1.00 91.88 95 ASP A CA 1
ATOM 771 C C . ASP A 1 95 ? -2.970 8.384 -9.674 1.00 91.88 95 ASP A C 1
ATOM 773 O O . ASP A 1 95 ? -3.415 8.956 -8.676 1.00 91.88 95 ASP A O 1
ATOM 777 N N . VAL A 1 96 ? -2.986 7.056 -9.812 1.00 93.00 96 VAL A N 1
ATOM 778 C CA . VAL A 1 96 ? -3.446 6.139 -8.756 1.00 93.00 96 VAL A CA 1
ATOM 779 C C . VAL A 1 96 ? -2.338 5.767 -7.761 1.00 93.00 96 VAL A C 1
ATOM 781 O O . VAL A 1 96 ? -2.576 4.991 -6.838 1.00 93.00 96 VAL A O 1
ATOM 784 N N . GLY A 1 97 ? -1.128 6.308 -7.927 1.00 93.25 97 GLY A N 1
ATOM 785 C CA . GLY A 1 97 ? 0.032 6.018 -7.095 1.00 93.25 97 GLY A CA 1
ATOM 786 C C . GLY A 1 97 ? 0.693 4.699 -7.482 1.00 93.25 97 GLY A C 1
ATOM 787 O O . GLY A 1 97 ? 1.043 4.465 -8.640 1.00 93.25 97 GLY A O 1
ATOM 788 N N . ASN A 1 98 ? 0.905 3.813 -6.509 1.00 95.50 98 ASN A N 1
ATOM 789 C CA . ASN A 1 98 ? 1.467 2.500 -6.798 1.00 95.50 98 ASN A CA 1
ATOM 790 C C . ASN A 1 98 ? 0.389 1.588 -7.400 1.00 95.50 98 ASN A C 1
ATOM 792 O O . ASN A 1 98 ? -0.391 0.970 -6.678 1.00 95.50 98 ASN A O 1
ATOM 796 N N . LEU A 1 99 ? 0.360 1.498 -8.733 1.00 95.94 99 LEU A N 1
ATOM 797 C CA . LEU A 1 99 ? -0.651 0.734 -9.466 1.00 95.94 99 LEU A CA 1
ATOM 798 C C . LEU A 1 99 ? -0.737 -0.733 -9.017 1.00 95.94 99 LEU A C 1
ATOM 800 O O . LEU A 1 99 ? -1.836 -1.269 -8.909 1.00 95.94 99 LEU A O 1
ATOM 804 N N . ILE A 1 100 ? 0.392 -1.388 -8.730 1.00 97.75 100 ILE A N 1
ATOM 805 C CA . ILE A 1 100 ? 0.399 -2.790 -8.283 1.00 97.75 100 ILE A CA 1
ATOM 806 C C . ILE A 1 100 ? -0.220 -2.912 -6.888 1.00 97.75 100 ILE A C 1
ATOM 808 O O . ILE A 1 100 ? -1.092 -3.756 -6.678 1.00 97.75 100 ILE A O 1
ATOM 812 N N . ALA A 1 101 ? 0.166 -2.036 -5.957 1.00 97.62 101 ALA A N 1
ATOM 813 C CA . ALA A 1 101 ? -0.440 -1.991 -4.630 1.00 97.62 101 ALA A CA 1
ATOM 814 C C . ALA A 1 101 ? -1.953 -1.717 -4.724 1.00 97.62 101 ALA A C 1
ATOM 816 O O . ALA A 1 101 ? -2.744 -2.430 -4.114 1.00 97.62 101 ALA A O 1
ATOM 817 N N . ALA A 1 102 ? -2.377 -0.772 -5.567 1.00 97.12 102 ALA A N 1
ATOM 818 C CA . ALA A 1 102 ? -3.791 -0.458 -5.767 1.00 97.12 102 ALA A CA 1
ATOM 819 C C . ALA A 1 102 ? -4.607 -1.681 -6.231 1.00 97.12 102 ALA A C 1
ATOM 821 O O . ALA A 1 102 ? -5.689 -1.926 -5.700 1.00 97.12 102 ALA A O 1
ATOM 822 N N . HIS A 1 103 ? -4.087 -2.497 -7.161 1.00 98.31 103 HIS A N 1
ATOM 823 C CA . HIS A 1 103 ? -4.749 -3.750 -7.553 1.00 98.31 103 HIS A CA 1
ATOM 824 C C . HIS A 1 103 ? -4.948 -4.680 -6.352 1.00 98.31 103 HIS A C 1
ATOM 826 O O . HIS A 1 103 ? -6.053 -5.181 -6.143 1.00 98.31 103 HIS A O 1
ATOM 832 N N . PHE A 1 104 ? -3.901 -4.903 -5.551 1.00 98.44 104 PHE A N 1
ATOM 833 C CA . PHE A 1 104 ? -3.981 -5.816 -4.412 1.00 98.44 104 PHE A CA 1
ATOM 834 C C . PHE A 1 104 ? -4.831 -5.296 -3.258 1.00 98.44 104 PHE A C 1
ATOM 836 O O . PHE A 1 104 ? -5.400 -6.116 -2.543 1.00 98.44 104 PHE A O 1
ATOM 843 N N . GLU A 1 105 ? -4.967 -3.981 -3.094 1.00 96.88 105 GLU A N 1
ATOM 844 C CA . GLU A 1 105 ? -5.890 -3.387 -2.123 1.00 96.88 105 GLU A CA 1
ATOM 845 C C . GLU A 1 105 ? -7.347 -3.739 -2.453 1.00 96.88 105 GLU A C 1
ATOM 847 O O . GLU A 1 105 ? -8.075 -4.248 -1.599 1.00 96.88 105 GLU A O 1
ATOM 852 N N . TYR A 1 106 ? -7.759 -3.564 -3.713 1.00 98.06 106 TYR A N 1
ATOM 853 C CA . TYR A 1 106 ? -9.107 -3.940 -4.144 1.00 98.06 106 TYR A CA 1
ATOM 854 C C . TYR A 1 106 ? -9.306 -5.463 -4.190 1.00 98.06 106 TYR A C 1
ATOM 856 O O . TYR A 1 106 ? -10.318 -5.967 -3.692 1.00 98.06 106 TYR A O 1
ATOM 864 N N . LEU A 1 107 ? -8.343 -6.211 -4.746 1.00 98.56 107 LEU A N 1
ATOM 865 C CA . LEU A 1 107 ? -8.409 -7.675 -4.833 1.00 98.56 107 LEU A CA 1
ATOM 866 C C . LEU A 1 107 ? -8.513 -8.313 -3.448 1.00 98.56 107 LEU A C 1
ATOM 868 O O . LEU A 1 107 ? -9.341 -9.202 -3.255 1.00 98.56 107 LEU A O 1
ATOM 872 N N . HIS A 1 108 ? -7.739 -7.831 -2.468 1.00 97.62 108 HIS A N 1
ATOM 873 C CA . HIS A 1 108 ? -7.836 -8.261 -1.071 1.00 97.62 108 HIS A CA 1
ATOM 874 C C . HIS A 1 108 ? -9.286 -8.230 -0.581 1.00 97.62 108 HIS A C 1
ATOM 876 O O . HIS A 1 108 ? -9.796 -9.245 -0.094 1.00 97.62 108 HIS A O 1
ATOM 882 N N . PHE A 1 109 ? -9.957 -7.088 -0.729 1.00 96.81 109 PHE A N 1
ATOM 883 C CA . PHE A 1 109 ? -11.312 -6.928 -0.222 1.00 96.81 109 PHE A CA 1
ATOM 884 C C . PHE A 1 109 ? -12.323 -7.763 -1.011 1.00 96.81 109 PHE A C 1
ATOM 886 O O . PHE A 1 109 ? -13.171 -8.425 -0.409 1.00 96.81 109 PHE A O 1
ATOM 893 N N . CYS A 1 110 ? -12.218 -7.802 -2.342 1.00 98.44 110 CYS A N 1
ATOM 894 C CA . CYS A 1 110 ? -13.116 -8.603 -3.174 1.00 98.44 110 CYS A CA 1
ATOM 895 C 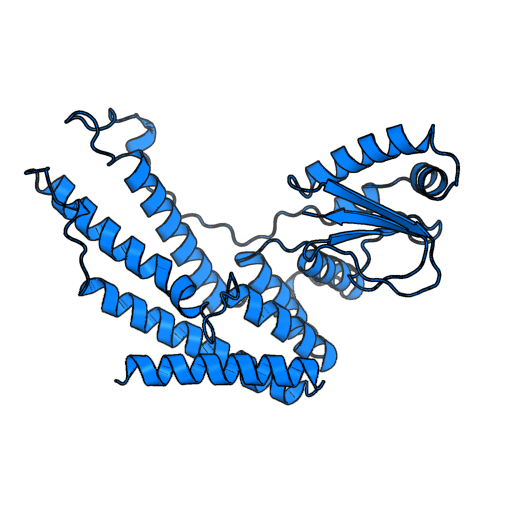C . CYS A 1 110 ? -12.981 -10.106 -2.875 1.00 98.44 110 CYS A C 1
ATOM 897 O O . CYS A 1 110 ? -13.993 -10.792 -2.706 1.00 98.44 110 CYS A O 1
ATOM 899 N N . TYR A 1 111 ? -11.761 -10.609 -2.662 1.00 98.19 111 TYR A N 1
ATOM 900 C CA . TYR A 1 111 ? -11.541 -11.976 -2.183 1.00 98.19 111 TYR A CA 1
ATOM 901 C C . TYR A 1 111 ? -12.123 -12.226 -0.803 1.00 98.19 111 TYR A C 1
ATOM 903 O O . TYR A 1 111 ? -12.783 -13.246 -0.586 1.00 98.19 111 TYR A O 1
ATOM 911 N N . TYR A 1 112 ? -11.930 -11.290 0.123 1.00 96.12 112 TYR A N 1
ATOM 912 C CA . TYR A 1 112 ? -12.499 -11.395 1.458 1.00 96.12 112 TYR A CA 1
ATOM 913 C C . TYR A 1 112 ? -14.032 -11.510 1.412 1.00 96.12 112 TYR A C 1
ATOM 915 O O . TYR A 1 112 ? -14.602 -12.383 2.066 1.00 96.12 112 TYR A O 1
ATOM 923 N N . LYS A 1 113 ? -14.703 -10.698 0.585 1.00 97.69 113 LYS A N 1
ATOM 924 C CA . LYS A 1 113 ? -16.167 -10.718 0.421 1.00 97.69 113 LYS A CA 1
ATOM 925 C C . LYS A 1 113 ? -16.689 -11.993 -0.247 1.00 97.69 113 LYS A C 1
ATOM 927 O O . LYS A 1 113 ? -17.812 -12.400 0.040 1.00 97.69 113 LYS A O 1
ATOM 932 N N . LEU A 1 114 ? -15.868 -12.656 -1.061 1.00 97.88 114 LEU A N 1
ATOM 933 C CA . LEU A 1 114 ? -16.151 -13.972 -1.646 1.00 97.88 114 LEU A CA 1
ATOM 934 C C . LEU A 1 114 ? -15.767 -15.153 -0.739 1.00 97.88 114 LEU A C 1
ATOM 936 O O . LEU A 1 114 ? -15.830 -16.298 -1.180 1.00 97.88 114 LEU A O 1
ATOM 940 N N . MET A 1 115 ? -15.359 -14.908 0.512 1.00 95.50 115 MET A N 1
ATOM 941 C CA . MET A 1 115 ? -14.875 -15.941 1.441 1.00 95.50 115 MET A CA 1
ATOM 942 C C . MET A 1 115 ? -13.620 -16.687 0.941 1.00 95.50 115 MET A C 1
ATOM 944 O O . MET A 1 115 ? -13.323 -17.797 1.385 1.00 95.50 115 MET A O 1
ATOM 948 N N . ARG A 1 116 ? -12.841 -16.060 0.051 1.00 95.06 116 ARG A N 1
ATOM 949 C CA . ARG A 1 116 ? -11.580 -16.571 -0.512 1.00 95.06 116 ARG A CA 1
ATOM 950 C C . ARG A 1 116 ? -10.396 -16.127 0.352 1.00 95.06 116 ARG A C 1
ATOM 952 O O . ARG A 1 116 ? -9.594 -15.274 -0.019 1.00 95.06 116 ARG A O 1
ATOM 959 N N . GLY A 1 117 ? -10.343 -16.652 1.579 1.00 92.44 117 GLY A N 1
ATOM 960 C CA . GLY A 1 117 ? -9.427 -16.177 2.626 1.00 92.44 117 GLY A CA 1
ATOM 961 C C . GLY A 1 117 ? -7.936 -16.322 2.293 1.00 92.44 117 GLY A C 1
ATOM 962 O O . GLY A 1 117 ? -7.148 -15.444 2.640 1.00 92.44 117 GLY A O 1
ATOM 963 N N . SER A 1 118 ? -7.546 -17.394 1.597 1.00 92.94 118 SER A N 1
ATOM 964 C CA . SER A 1 118 ? -6.154 -17.617 1.185 1.00 92.94 118 SER A CA 1
ATOM 965 C C . SER A 1 118 ? -5.694 -16.587 0.154 1.00 92.94 118 SER A C 1
ATOM 967 O O . SER A 1 118 ? -4.603 -16.035 0.283 1.00 92.94 118 SER A O 1
ATOM 969 N N . GLU A 1 119 ? -6.529 -16.275 -0.836 1.00 96.06 119 GLU A N 1
ATOM 970 C CA . GLU A 1 119 ? -6.237 -15.248 -1.838 1.00 96.06 119 GLU A CA 1
ATOM 971 C C . GLU A 1 119 ? -6.260 -13.839 -1.242 1.00 96.06 119 GLU A C 1
ATOM 973 O O . GLU A 1 119 ? -5.415 -13.014 -1.591 1.00 96.06 119 GLU A O 1
ATOM 978 N N . ALA A 1 120 ? -7.154 -13.574 -0.284 1.00 96.38 120 ALA A N 1
ATOM 979 C CA . ALA A 1 120 ? -7.161 -12.315 0.457 1.00 96.38 120 ALA A CA 1
ATOM 980 C C . ALA A 1 120 ? -5.847 -12.110 1.238 1.00 96.38 120 ALA A C 1
ATOM 982 O O . ALA A 1 120 ? -5.243 -11.041 1.151 1.00 96.38 120 ALA A O 1
ATOM 983 N N . ALA A 1 121 ? -5.364 -13.135 1.951 1.00 95.94 121 ALA A N 1
ATOM 984 C CA . ALA A 1 121 ? -4.099 -13.075 2.692 1.00 95.94 121 ALA A CA 1
ATOM 985 C C . ALA A 1 121 ? -2.878 -12.919 1.767 1.00 95.94 121 ALA A C 1
ATOM 987 O O . ALA A 1 121 ? -1.999 -12.097 2.035 1.00 95.94 121 ALA A O 1
ATOM 988 N N . ARG A 1 122 ? -2.857 -13.636 0.637 1.00 96.06 122 ARG A N 1
ATOM 989 C CA . ARG A 1 122 ? -1.818 -13.497 -0.394 1.00 96.06 122 ARG A CA 1
ATOM 990 C C . ARG A 1 122 ? -1.816 -12.112 -1.044 1.00 96.06 122 ARG A C 1
ATOM 992 O O . ARG A 1 122 ? -0.745 -11.574 -1.327 1.00 96.06 122 ARG A O 1
ATOM 999 N N . SER A 1 123 ? -2.994 -11.524 -1.255 1.00 97.81 123 SER A N 1
ATOM 1000 C CA . SER A 1 123 ? -3.130 -10.161 -1.782 1.00 97.81 123 SER A CA 1
ATOM 1001 C C . SER A 1 123 ? -2.547 -9.142 -0.808 1.00 97.81 123 SER A C 1
ATOM 1003 O O . SER A 1 123 ? -1.752 -8.303 -1.213 1.00 97.81 123 SER A O 1
ATOM 1005 N N . VAL A 1 124 ? -2.835 -9.281 0.492 1.00 97.31 124 VAL A N 1
ATOM 1006 C CA . VAL A 1 124 ? -2.216 -8.459 1.545 1.00 97.31 124 VAL A CA 1
ATOM 1007 C C . VAL A 1 124 ? -0.692 -8.602 1.541 1.00 97.31 124 VAL A C 1
ATOM 1009 O O . VAL A 1 124 ? 0.012 -7.601 1.585 1.00 97.31 124 VAL A O 1
ATOM 1012 N N . ALA A 1 125 ? -0.161 -9.822 1.440 1.00 96.69 125 ALA A N 1
ATOM 1013 C CA . ALA A 1 125 ? 1.286 -10.031 1.378 1.00 96.69 125 ALA A CA 1
ATOM 1014 C C . ALA A 1 125 ? 1.921 -9.388 0.133 1.00 96.69 125 ALA A C 1
ATOM 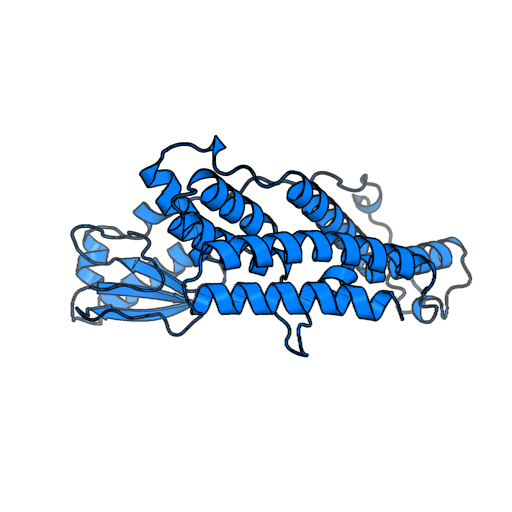1016 O O . ALA A 1 125 ? 2.975 -8.767 0.227 1.00 96.69 125 ALA A O 1
ATOM 1017 N N . SER A 1 126 ? 1.260 -9.497 -1.021 1.00 97.81 126 SER A N 1
ATOM 1018 C CA . SER A 1 126 ? 1.741 -8.917 -2.280 1.00 97.81 126 SER A CA 1
ATOM 1019 C C . SER A 1 126 ? 1.680 -7.390 -2.273 1.00 97.81 126 SER A C 1
ATOM 1021 O O . SER A 1 126 ? 2.601 -6.751 -2.768 1.00 97.81 126 SER A O 1
ATOM 1023 N N . TYR A 1 127 ? 0.650 -6.802 -1.656 1.00 98.06 127 TYR A N 1
ATOM 1024 C CA . TYR A 1 127 ? 0.552 -5.359 -1.428 1.00 98.06 127 TYR A CA 1
ATOM 1025 C C . TYR A 1 127 ? 1.751 -4.822 -0.638 1.00 98.06 127 TYR A C 1
ATOM 1027 O O . TYR A 1 127 ? 2.351 -3.824 -1.030 1.00 98.06 127 TYR A O 1
ATOM 1035 N N . LEU A 1 128 ? 2.115 -5.501 0.457 1.00 97.25 128 LEU A N 1
ATOM 1036 C CA . LEU A 1 128 ? 3.138 -5.036 1.402 1.00 97.25 128 LEU A CA 1
ATOM 1037 C C . LEU A 1 128 ? 4.565 -5.029 0.831 1.00 97.25 128 LEU A C 1
ATOM 1039 O O . LEU A 1 128 ? 5.454 -4.455 1.452 1.00 97.25 128 LEU A O 1
ATOM 1043 N N . LEU A 1 129 ? 4.790 -5.605 -0.356 1.00 97.19 129 LEU A N 1
ATOM 1044 C CA . LEU A 1 129 ? 6.039 -5.412 -1.102 1.00 97.19 129 LEU A CA 1
ATOM 1045 C C . LEU A 1 129 ? 6.161 -3.989 -1.672 1.00 97.19 129 LEU A C 1
ATOM 1047 O O . LEU A 1 129 ? 7.260 -3.520 -1.943 1.00 97.19 129 LEU A O 1
ATOM 1051 N N . PHE A 1 130 ? 5.043 -3.303 -1.900 1.00 96.81 130 PHE A N 1
ATOM 1052 C CA . PHE A 1 130 ? 4.990 -2.097 -2.725 1.00 96.81 130 PHE A CA 1
ATOM 1053 C C . PHE A 1 130 ? 4.523 -0.844 -1.978 1.00 96.81 130 PHE A C 1
ATOM 1055 O O . PHE A 1 130 ? 4.815 0.264 -2.433 1.00 96.81 130 PHE A O 1
ATOM 1062 N N . ASP A 1 131 ? 3.808 -1.003 -0.863 1.00 95.38 131 ASP A N 1
ATOM 1063 C CA . ASP A 1 131 ? 3.325 0.091 -0.017 1.00 95.38 131 ASP A CA 1
ATOM 1064 C C . ASP A 1 131 ? 3.196 -0.374 1.448 1.00 95.38 131 ASP A C 1
ATOM 1066 O O . ASP A 1 131 ? 2.929 -1.543 1.727 1.00 95.38 131 ASP A O 1
ATOM 1070 N N . ASP A 1 132 ? 3.384 0.541 2.400 1.00 93.62 132 ASP A N 1
ATOM 1071 C CA . ASP A 1 132 ? 3.366 0.280 3.844 1.00 93.62 132 ASP A CA 1
ATOM 1072 C C . ASP A 1 132 ? 2.069 0.726 4.551 1.00 93.62 132 ASP A C 1
ATOM 1074 O O . ASP A 1 132 ? 2.079 1.008 5.753 1.00 93.62 132 ASP A O 1
ATOM 1078 N N . ASN A 1 133 ? 0.941 0.797 3.828 1.00 94.81 133 ASN A N 1
ATOM 1079 C CA . ASN A 1 133 ? -0.317 1.350 4.342 1.00 94.81 133 ASN A CA 1
ATOM 1080 C C . ASN A 1 133 ? -0.737 0.704 5.673 1.00 94.81 133 ASN A C 1
ATOM 1082 O O . ASN A 1 133 ? -0.972 -0.513 5.719 1.00 94.81 133 ASN A O 1
ATOM 1086 N N . PRO A 1 134 ? -0.899 1.507 6.750 1.00 95.88 134 PRO A N 1
ATOM 1087 C CA . PRO A 1 134 ? -1.331 1.011 8.049 1.00 95.88 134 PRO A CA 1
ATOM 1088 C C . PRO A 1 134 ? -2.600 0.158 7.977 1.00 95.88 134 PRO A C 1
ATOM 1090 O O . PRO A 1 134 ? -2.678 -0.877 8.632 1.00 95.88 134 PRO A O 1
ATOM 1093 N N . LEU A 1 135 ? -3.573 0.520 7.139 1.00 94.06 135 LEU A N 1
ATOM 1094 C CA . LEU A 1 135 ? -4.820 -0.232 7.025 1.00 94.06 135 LEU A CA 1
ATOM 1095 C C . LEU A 1 135 ? -4.602 -1.650 6.466 1.00 94.06 135 LEU A C 1
ATOM 1097 O O . LEU A 1 135 ? -5.237 -2.600 6.926 1.00 94.06 135 LEU A O 1
ATOM 1101 N N . VAL A 1 136 ? -3.680 -1.823 5.516 1.00 95.38 136 VAL A N 1
ATOM 1102 C CA . VAL A 1 136 ? -3.375 -3.143 4.943 1.00 95.38 136 VAL A CA 1
ATOM 1103 C C . VAL A 1 136 ? -2.554 -3.990 5.917 1.00 95.38 136 VAL A C 1
ATOM 1105 O O . VAL A 1 136 ? -2.862 -5.169 6.112 1.00 95.38 136 VAL A O 1
ATOM 1108 N N . ARG A 1 137 ? -1.594 -3.388 6.631 1.00 95.69 137 ARG A N 1
ATOM 1109 C CA . ARG A 1 137 ? -0.912 -4.055 7.756 1.00 95.69 137 ARG A CA 1
ATOM 1110 C C . ARG A 1 137 ? -1.908 -4.484 8.840 1.00 95.69 137 ARG A C 1
ATOM 1112 O O . ARG A 1 137 ? -1.833 -5.606 9.338 1.00 95.69 137 ARG A O 1
ATOM 1119 N N . ARG A 1 138 ? -2.918 -3.663 9.144 1.00 95.50 138 ARG A N 1
ATOM 1120 C CA . ARG A 1 138 ? -4.005 -4.027 10.066 1.00 95.50 138 ARG A CA 1
ATOM 1121 C C . ARG A 1 138 ? -4.773 -5.257 9.592 1.00 95.50 138 ARG A C 1
ATOM 1123 O O . ARG A 1 138 ? -5.154 -6.092 10.411 1.00 95.50 138 ARG A O 1
ATOM 1130 N N . ASN A 1 139 ? -4.997 -5.400 8.286 1.00 94.94 139 ASN A N 1
ATOM 1131 C CA . ASN A 1 139 ? -5.643 -6.593 7.733 1.00 94.94 139 ASN A CA 1
ATOM 1132 C C . ASN A 1 139 ? -4.786 -7.844 7.961 1.00 94.94 139 ASN A C 1
ATOM 1134 O O . ASN A 1 139 ? -5.322 -8.867 8.386 1.00 94.94 139 ASN A O 1
ATOM 1138 N N . LYS A 1 140 ? -3.461 -7.752 7.778 1.00 95.12 140 LYS A N 1
ATOM 1139 C CA . LYS A 1 140 ? -2.532 -8.837 8.133 1.00 95.12 140 LYS A CA 1
ATOM 1140 C C . LYS A 1 140 ? -2.604 -9.185 9.620 1.00 95.12 140 LYS A C 1
ATOM 1142 O O . LYS A 1 140 ? -2.835 -10.349 9.935 1.00 95.12 140 LYS A O 1
ATOM 1147 N N . TYR A 1 141 ? -2.516 -8.191 10.510 1.00 94.19 141 TYR A N 1
ATOM 1148 C CA . TYR A 1 141 ? -2.669 -8.369 11.963 1.00 94.19 141 TYR A CA 1
ATOM 1149 C C . TYR A 1 141 ? -3.970 -9.106 12.320 1.00 94.19 141 TYR A C 1
ATOM 1151 O O . TYR A 1 141 ? -3.968 -10.086 13.067 1.00 94.19 141 TYR A O 1
ATOM 1159 N N . PHE A 1 142 ? -5.090 -8.671 11.740 1.00 91.62 142 PHE A N 1
ATOM 1160 C CA . PHE A 1 142 ? -6.399 -9.276 11.964 1.00 91.62 142 PHE A CA 1
ATOM 1161 C C . PHE A 1 142 ? -6.447 -10.742 11.504 1.00 91.62 142 PHE A C 1
ATOM 1163 O O . PHE A 1 142 ? -6.876 -11.620 12.253 1.00 91.62 142 PHE A O 1
ATOM 1170 N N . TYR A 1 143 ? -5.967 -11.032 10.295 1.00 91.38 143 TYR A N 1
ATOM 1171 C CA . TYR A 1 143 ? -5.952 -12.389 9.749 1.00 91.38 143 TYR A CA 1
ATOM 1172 C C . TYR A 1 143 ? -4.977 -13.321 10.478 1.00 91.38 143 TYR A C 1
ATOM 1174 O O . TYR A 1 143 ? -5.301 -14.491 10.680 1.00 91.38 143 TYR A O 1
ATOM 1182 N N . GLN A 1 144 ? -3.819 -12.824 10.920 1.00 89.38 144 GLN A N 1
ATOM 1183 C CA . GLN A 1 144 ? -2.884 -13.591 11.746 1.00 89.38 144 GLN A CA 1
ATOM 1184 C C . GLN A 1 144 ? -3.542 -14.027 13.057 1.00 89.38 144 GLN A C 1
ATOM 1186 O O . GLN A 1 144 ? -3.483 -15.206 13.399 1.00 89.38 144 GLN A O 1
ATOM 1191 N N . ASN A 1 145 ? -4.254 -13.118 13.731 1.00 86.62 145 ASN A N 1
ATOM 1192 C CA . ASN A 1 145 ? -4.992 -13.440 14.956 1.00 86.62 145 ASN A CA 1
ATOM 1193 C C . ASN A 1 145 ? -6.137 -14.438 14.719 1.00 86.62 145 ASN A C 1
ATOM 1195 O O . ASN A 1 145 ? -6.423 -15.257 15.590 1.00 86.62 145 ASN A O 1
ATOM 1199 N N . GLN A 1 146 ? -6.791 -14.378 13.555 1.00 87.31 146 GLN A N 1
ATOM 1200 C CA . GLN A 1 146 ? -7.926 -15.241 13.221 1.00 87.31 146 GLN A CA 1
ATOM 1201 C C . GLN A 1 146 ? -7.504 -16.661 12.814 1.00 87.31 146 GLN A C 1
ATOM 1203 O O . GLN A 1 146 ? -8.156 -17.632 13.198 1.00 87.31 146 GLN A O 1
ATOM 1208 N N . TYR A 1 147 ? -6.459 -16.791 11.991 1.00 84.88 147 TYR A N 1
ATOM 1209 C CA . TYR A 1 147 ? -6.104 -18.056 11.338 1.00 84.88 147 TYR A CA 1
ATOM 1210 C C . TYR A 1 147 ? -4.832 -18.702 11.884 1.00 84.88 147 TYR A C 1
ATOM 1212 O O . TYR A 1 147 ? -4.693 -19.917 11.761 1.00 84.88 147 TYR A O 1
ATOM 1220 N N . ASN A 1 148 ? -3.916 -17.917 12.465 1.00 84.06 148 ASN A N 1
ATOM 1221 C CA . ASN A 1 148 ? -2.618 -18.359 12.984 1.00 84.06 148 ASN A CA 1
ATOM 1222 C C . ASN A 1 148 ? -1.810 -19.229 11.993 1.00 84.06 148 ASN A C 1
ATOM 1224 O O . ASN A 1 148 ? -1.294 -20.288 12.348 1.00 84.06 148 ASN A O 1
ATOM 1228 N N . LYS A 1 149 ? -1.752 -18.798 10.724 1.00 86.81 149 LYS A N 1
ATOM 1229 C CA . LYS A 1 149 ? -1.050 -19.479 9.624 1.00 86.81 149 LYS A CA 1
ATOM 1230 C C . LYS A 1 149 ? -0.209 -18.488 8.828 1.00 86.81 149 LYS A C 1
ATOM 1232 O O . LYS A 1 149 ? -0.726 -17.800 7.950 1.00 86.81 149 LYS A O 1
ATOM 1237 N N . GLU A 1 150 ? 1.082 -18.415 9.131 1.00 85.31 150 GLU A N 1
ATOM 1238 C CA . GLU A 1 150 ? 2.007 -17.487 8.462 1.00 85.31 150 GLU A CA 1
ATOM 1239 C C . GLU A 1 150 ? 2.186 -17.800 6.970 1.00 85.31 150 GLU A C 1
ATOM 1241 O O . GLU A 1 150 ? 2.287 -16.888 6.156 1.00 85.31 150 GLU A O 1
ATOM 1246 N N . GLU A 1 151 ? 2.100 -19.077 6.595 1.00 88.31 151 GLU A N 1
ATOM 1247 C CA . GLU A 1 151 ? 2.157 -19.575 5.211 1.00 88.31 151 GLU A CA 1
ATOM 1248 C C . GLU A 1 151 ? 1.082 -18.993 4.271 1.00 88.31 151 GLU A C 1
ATOM 1250 O O . GLU A 1 151 ? 1.227 -19.045 3.051 1.00 88.31 151 GLU A O 1
ATOM 1255 N N . LEU A 1 152 ? -0.002 -18.421 4.811 1.00 89.44 152 LEU A N 1
ATOM 1256 C CA . LEU A 1 152 ? -1.020 -17.739 4.005 1.00 89.44 152 LEU A CA 1
ATOM 1257 C C . LEU A 1 152 ? -0.541 -16.378 3.480 1.00 89.44 152 LEU A C 1
ATOM 1259 O O . LEU A 1 152 ? -1.111 -15.865 2.519 1.00 89.44 152 LEU A O 1
ATOM 1263 N N . PHE A 1 153 ? 0.497 -15.803 4.088 1.00 92.06 153 PHE A N 1
ATOM 1264 C CA . PHE A 1 153 ? 1.032 -14.483 3.756 1.00 92.06 153 PHE A CA 1
ATOM 1265 C C . PHE A 1 153 ? 2.305 -14.572 2.915 1.00 92.06 153 PHE A C 1
ATOM 1267 O O . PHE A 1 153 ? 3.247 -13.808 3.115 1.00 92.06 153 PHE A O 1
ATOM 1274 N N . THR A 1 154 ? 2.337 -15.499 1.963 1.00 93.06 154 THR A N 1
ATOM 1275 C CA . THR A 1 154 ? 3.383 -15.543 0.939 1.00 93.06 154 THR A CA 1
ATOM 1276 C C . THR A 1 154 ? 2.922 -14.748 -0.284 1.00 93.06 154 THR A C 1
ATOM 1278 O O . THR A 1 154 ? 1.869 -15.086 -0.833 1.00 93.06 154 THR A O 1
ATOM 1281 N N . PRO A 1 155 ? 3.666 -13.713 -0.724 1.00 95.81 155 PRO A N 1
ATOM 1282 C CA . PRO A 1 155 ? 3.345 -12.961 -1.934 1.00 95.81 155 PRO A CA 1
ATOM 1283 C C . PRO A 1 155 ? 3.319 -13.834 -3.195 1.00 95.81 155 PRO A C 1
ATOM 1285 O O . PRO A 1 155 ? 3.889 -14.924 -3.235 1.00 95.81 155 PRO A O 1
ATOM 1288 N N . HIS A 1 156 ? 2.687 -13.337 -4.259 1.00 94.94 156 HIS A N 1
ATOM 1289 C CA . HIS A 1 156 ? 2.798 -13.959 -5.579 1.00 94.94 156 HIS A CA 1
ATOM 1290 C C . HIS A 1 156 ? 4.253 -13.941 -6.078 1.00 94.94 156 HIS A C 1
ATOM 1292 O O . HIS A 1 156 ? 4.937 -12.928 -5.962 1.00 94.94 156 HIS A O 1
ATOM 1298 N N . GLU A 1 157 ? 4.708 -15.036 -6.691 1.00 95.62 157 GLU A N 1
ATOM 1299 C CA . GLU A 1 157 ? 6.074 -15.158 -7.229 1.00 95.62 157 GLU A CA 1
ATOM 1300 C C . GLU A 1 157 ? 6.401 -14.063 -8.247 1.00 95.62 157 GLU A C 1
ATOM 1302 O O . GLU A 1 157 ? 7.408 -13.373 -8.116 1.00 95.62 157 GLU A O 1
ATOM 1307 N N . THR A 1 158 ? 5.469 -13.793 -9.161 1.00 96.62 158 THR A N 1
ATOM 1308 C CA . THR A 1 158 ? 5.577 -12.700 -10.136 1.00 96.62 158 THR A CA 1
ATOM 1309 C C . THR A 1 158 ? 5.738 -11.327 -9.479 1.00 96.62 158 THR A C 1
ATOM 1311 O O . THR A 1 158 ? 6.434 -10.466 -10.012 1.00 96.62 158 THR A O 1
ATOM 1314 N N . MET A 1 159 ? 5.139 -11.117 -8.303 1.00 97.50 159 MET A N 1
ATOM 1315 C CA . MET A 1 159 ? 5.278 -9.872 -7.543 1.00 97.50 159 MET A CA 1
ATOM 1316 C C . MET A 1 159 ? 6.613 -9.788 -6.813 1.00 97.50 159 MET A C 1
ATOM 1318 O O . MET A 1 159 ? 7.188 -8.705 -6.737 1.00 97.50 159 MET A O 1
ATOM 1322 N N . MET A 1 160 ? 7.134 -10.914 -6.319 1.00 97.38 160 MET A N 1
ATOM 1323 C CA . MET A 1 160 ? 8.479 -10.971 -5.743 1.00 97.38 160 MET A CA 1
ATOM 1324 C C . MET A 1 160 ? 9.541 -10.667 -6.803 1.00 97.38 160 MET A C 1
ATOM 1326 O O . MET A 1 160 ? 10.450 -9.878 -6.548 1.00 97.38 160 MET A O 1
ATOM 1330 N N . ASP A 1 161 ? 9.410 -11.221 -8.007 1.00 97.12 161 ASP A N 1
ATOM 1331 C CA . ASP A 1 161 ? 10.340 -10.943 -9.104 1.00 97.12 161 ASP A CA 1
ATOM 1332 C C . ASP A 1 161 ? 10.289 -9.478 -9.542 1.00 97.12 161 ASP A C 1
ATOM 1334 O O . ASP A 1 161 ? 11.334 -8.830 -9.656 1.00 97.12 161 ASP A O 1
ATOM 1338 N N . LEU A 1 162 ? 9.080 -8.928 -9.703 1.00 97.50 162 LEU A N 1
ATOM 1339 C CA . LEU A 1 162 ? 8.885 -7.516 -10.019 1.00 97.50 162 LEU A CA 1
ATOM 1340 C C . LEU A 1 162 ? 9.477 -6.609 -8.933 1.00 97.50 162 LEU A C 1
ATOM 1342 O O . LEU A 1 162 ? 10.200 -5.661 -9.241 1.00 97.50 162 LEU A O 1
ATOM 1346 N N . TYR A 1 163 ? 9.207 -6.901 -7.659 1.00 97.62 163 TYR A N 1
ATOM 1347 C CA . TYR A 1 163 ? 9.762 -6.148 -6.539 1.00 97.62 163 TYR A CA 1
ATOM 1348 C C . TYR A 1 163 ? 11.293 -6.197 -6.545 1.00 97.62 163 TYR A C 1
ATOM 1350 O O . TYR A 1 163 ? 11.934 -5.148 -6.548 1.00 97.62 163 TYR A O 1
ATOM 1358 N N . ARG A 1 164 ? 11.890 -7.393 -6.670 1.00 97.88 164 ARG A N 1
ATOM 1359 C CA . ARG A 1 164 ? 13.348 -7.569 -6.759 1.00 97.88 164 ARG A CA 1
ATOM 1360 C C . ARG A 1 164 ? 13.942 -6.729 -7.883 1.00 97.88 164 ARG A C 1
ATOM 1362 O O . ARG A 1 164 ? 14.897 -5.992 -7.648 1.00 97.88 164 ARG A O 1
ATOM 1369 N N . GLN A 1 165 ? 13.385 -6.828 -9.086 1.00 97.00 165 GLN A N 1
ATOM 1370 C CA . GLN A 1 165 ? 13.852 -6.076 -10.246 1.00 97.00 165 GLN A CA 1
ATOM 1371 C C . GLN A 1 165 ? 13.842 -4.571 -9.970 1.00 97.00 165 GLN A C 1
ATOM 1373 O O . GLN A 1 165 ? 14.868 -3.910 -10.128 1.00 97.00 165 GLN A O 1
ATOM 1378 N N . ARG A 1 166 ? 12.720 -4.043 -9.478 1.00 96.31 166 ARG A N 1
ATOM 1379 C CA . ARG A 1 166 ? 12.563 -2.609 -9.213 1.00 96.31 166 ARG A CA 1
ATOM 1380 C C . ARG A 1 166 ? 13.469 -2.115 -8.090 1.00 96.31 166 ARG A C 1
ATOM 1382 O O . ARG A 1 166 ? 14.040 -1.033 -8.213 1.00 96.31 166 ARG A O 1
ATOM 1389 N N . THR A 1 167 ? 13.645 -2.893 -7.024 1.00 97.06 167 THR A N 1
ATOM 1390 C CA . THR A 1 167 ? 14.564 -2.553 -5.930 1.00 97.06 167 THR A CA 1
ATOM 1391 C C . THR A 1 167 ? 16.003 -2.458 -6.431 1.00 97.06 167 THR A C 1
ATOM 1393 O O . THR A 1 167 ? 16.712 -1.513 -6.085 1.00 97.06 167 THR A O 1
ATOM 1396 N N . LEU A 1 168 ? 16.445 -3.405 -7.264 1.00 97.62 168 LEU A N 1
ATOM 1397 C CA . LEU A 1 168 ? 17.803 -3.398 -7.811 1.00 97.62 168 LEU A CA 1
ATOM 1398 C C . LEU A 1 168 ? 18.013 -2.269 -8.826 1.00 97.62 168 LEU A C 1
ATOM 1400 O O . LEU A 1 168 ? 19.049 -1.609 -8.781 1.00 97.62 168 LEU A O 1
ATOM 1404 N N . GLU A 1 169 ? 17.027 -1.991 -9.682 1.00 96.88 169 GLU A N 1
ATOM 1405 C CA . GLU A 1 169 ? 17.050 -0.833 -10.584 1.00 96.88 169 GLU A CA 1
ATOM 1406 C C . GLU A 1 169 ? 17.173 0.483 -9.804 1.00 96.88 169 GLU A C 1
ATOM 1408 O O . GLU A 1 169 ? 18.041 1.296 -10.114 1.00 96.88 169 GLU A O 1
ATOM 1413 N N . GLN A 1 170 ? 16.371 0.680 -8.750 1.00 96.69 170 GLN A N 1
ATOM 1414 C CA . GLN A 1 170 ? 16.439 1.891 -7.928 1.00 96.69 170 GLN A CA 1
ATOM 1415 C C . GLN A 1 170 ? 17.793 2.030 -7.222 1.00 96.69 170 GLN A C 1
ATOM 1417 O O . GLN A 1 170 ? 18.366 3.118 -7.199 1.00 96.69 170 GLN A O 1
ATOM 1422 N N . ARG A 1 171 ? 18.339 0.938 -6.666 1.00 95.81 171 ARG A N 1
ATOM 1423 C CA . ARG A 1 171 ? 19.678 0.945 -6.049 1.00 95.81 171 ARG A CA 1
ATOM 1424 C C . ARG A 1 171 ? 20.762 1.311 -7.055 1.00 95.81 171 ARG A C 1
ATOM 1426 O O . ARG A 1 171 ? 21.652 2.091 -6.726 1.00 95.81 171 ARG A O 1
ATOM 1433 N N . TYR A 1 172 ? 20.681 0.771 -8.270 1.00 93.56 172 TYR A N 1
ATOM 1434 C CA . TYR A 1 172 ? 21.601 1.120 -9.346 1.00 93.56 172 TYR A CA 1
ATOM 1435 C C . TYR A 1 172 ? 21.495 2.606 -9.706 1.00 93.56 172 TYR A C 1
ATOM 1437 O O . TYR A 1 172 ? 22.512 3.288 -9.760 1.00 93.56 172 TYR A O 1
ATOM 1445 N N . LEU A 1 173 ? 20.280 3.132 -9.889 1.00 93.44 173 LEU A N 1
ATOM 1446 C CA . LEU A 1 173 ? 20.074 4.548 -10.203 1.00 93.44 173 LEU A CA 1
ATOM 1447 C C . LEU A 1 173 ? 20.600 5.468 -9.095 1.00 93.44 173 LEU A C 1
ATOM 1449 O O . LEU A 1 173 ? 21.287 6.434 -9.407 1.00 93.44 173 LEU A O 1
ATOM 1453 N N . ASN A 1 174 ? 20.370 5.131 -7.822 1.00 92.75 174 ASN A N 1
ATOM 1454 C CA . ASN A 1 174 ? 20.928 5.880 -6.691 1.00 92.75 174 ASN A CA 1
ATOM 1455 C C . ASN A 1 174 ? 22.461 5.889 -6.726 1.00 92.75 174 ASN A C 1
ATOM 1457 O O . ASN A 1 174 ? 23.073 6.942 -6.581 1.00 92.75 174 ASN A O 1
ATOM 1461 N N . PHE A 1 175 ? 23.081 4.729 -6.969 1.00 89.12 175 PHE A N 1
ATOM 1462 C CA . PHE A 1 175 ? 24.533 4.628 -7.103 1.00 89.12 175 PHE A CA 1
ATOM 1463 C C . PHE A 1 175 ? 25.058 5.519 -8.235 1.00 89.12 175 PHE A C 1
ATOM 1465 O O . PHE A 1 175 ? 26.030 6.249 -8.044 1.00 89.12 175 PHE A O 1
ATOM 1472 N N . ILE A 1 176 ? 24.398 5.510 -9.397 1.00 87.00 176 ILE A N 1
ATOM 1473 C CA . ILE A 1 176 ? 24.776 6.370 -10.521 1.00 87.00 176 ILE A CA 1
ATOM 1474 C C . ILE A 1 176 ? 24.627 7.853 -10.166 1.00 87.00 176 ILE A C 1
ATOM 1476 O O . ILE A 1 176 ? 25.557 8.627 -10.387 1.00 87.00 176 ILE A O 1
ATOM 1480 N N . ASP A 1 177 ? 23.502 8.250 -9.577 1.00 85.88 177 ASP A N 1
ATOM 1481 C CA . ASP A 1 177 ? 23.219 9.651 -9.252 1.00 85.88 177 ASP A CA 1
ATOM 1482 C C . ASP A 1 177 ? 24.145 10.203 -8.150 1.00 85.88 177 ASP A C 1
ATOM 1484 O O . ASP A 1 177 ? 24.431 11.402 -8.121 1.00 85.88 177 ASP A O 1
ATOM 1488 N N . GLU A 1 178 ? 24.667 9.338 -7.276 1.00 85.19 178 GLU A N 1
ATOM 1489 C CA . GLU A 1 178 ? 25.654 9.701 -6.255 1.00 85.19 178 GLU A CA 1
ATOM 1490 C C . GLU A 1 178 ? 27.093 9.728 -6.787 1.00 85.19 178 GLU A C 1
ATOM 1492 O O . GLU A 1 178 ? 27.864 10.619 -6.424 1.00 85.19 178 GLU A O 1
ATOM 1497 N N . LYS A 1 179 ? 27.478 8.756 -7.623 1.00 81.75 179 LYS A N 1
ATOM 1498 C CA . LYS A 1 179 ? 28.887 8.508 -7.980 1.00 81.75 179 LYS A CA 1
ATOM 1499 C C . LYS A 1 179 ? 29.296 9.044 -9.343 1.00 81.75 179 LYS A C 1
ATOM 1501 O O . LYS A 1 179 ? 30.463 9.361 -9.539 1.00 81.75 179 LYS A O 1
ATOM 1506 N N . PHE A 1 180 ? 28.350 9.212 -10.261 1.00 76.06 180 PHE A N 1
ATOM 1507 C CA . PHE A 1 180 ? 28.605 9.685 -11.625 1.00 76.06 180 PHE A CA 1
ATOM 1508 C C . PHE A 1 180 ? 28.089 11.110 -11.859 1.00 76.06 180 PHE A C 1
ATOM 1510 O O . PHE A 1 180 ? 27.965 11.564 -12.996 1.00 76.06 180 PHE A O 1
ATOM 1517 N N . LYS A 1 181 ? 27.835 11.861 -10.780 1.00 72.62 181 LYS A N 1
ATOM 1518 C CA . LYS A 1 181 ? 27.483 13.277 -10.859 1.00 72.62 181 LYS A CA 1
ATOM 1519 C C . LYS A 1 181 ? 28.720 14.119 -11.172 1.00 72.62 181 LYS A C 1
ATOM 1521 O O . LYS A 1 181 ? 29.511 14.429 -10.287 1.00 72.62 181 LYS A O 1
ATOM 1526 N N . TYR A 1 182 ? 28.863 14.514 -12.429 1.00 70.06 182 TYR A N 1
ATOM 1527 C CA . TYR A 1 182 ? 29.955 15.372 -12.879 1.00 70.06 182 TYR A CA 1
ATOM 1528 C C . TYR A 1 182 ? 29.696 16.829 -12.459 1.00 70.06 182 TYR A C 1
ATOM 1530 O O . TYR A 1 182 ? 28.753 17.462 -12.937 1.00 70.06 182 TYR A O 1
ATOM 1538 N N . VAL A 1 183 ? 30.493 17.363 -11.528 1.00 70.69 183 VAL A N 1
ATOM 1539 C CA . VAL A 1 183 ? 30.348 18.732 -10.998 1.00 70.69 183 VAL A CA 1
ATOM 1540 C C . VAL A 1 183 ? 31.696 19.438 -11.077 1.00 70.69 183 VAL A C 1
ATOM 1542 O O . VAL A 1 183 ? 32.708 18.875 -10.687 1.00 70.69 183 VAL A O 1
ATOM 1545 N N . ASN A 1 184 ? 31.725 20.686 -11.556 1.00 71.62 184 ASN A N 1
ATOM 1546 C CA . ASN A 1 184 ? 32.959 21.482 -11.682 1.00 71.62 184 ASN A CA 1
ATOM 1547 C C . ASN A 1 184 ? 34.082 20.785 -12.480 1.00 71.62 184 ASN A C 1
ATOM 1549 O O . ASN A 1 184 ? 35.256 20.972 -12.181 1.00 71.62 184 ASN A O 1
ATOM 1553 N N . ASN A 1 185 ? 33.719 20.008 -13.503 1.00 69.94 185 ASN A N 1
ATOM 1554 C CA . ASN A 1 185 ? 34.626 19.193 -14.318 1.00 69.94 185 ASN A CA 1
ATOM 1555 C C . ASN A 1 185 ? 35.349 18.051 -13.578 1.00 69.94 185 ASN A C 1
ATOM 1557 O O . ASN A 1 185 ? 36.323 17.503 -14.096 1.00 69.94 185 ASN A O 1
ATOM 1561 N N . GLU A 1 186 ? 34.863 17.651 -12.404 1.00 74.94 186 GLU A N 1
ATOM 1562 C CA . GLU A 1 186 ? 35.429 16.548 -11.633 1.00 74.94 186 GLU A CA 1
ATOM 1563 C C . GLU A 1 186 ? 34.335 15.563 -11.204 1.00 74.94 186 GLU A C 1
ATOM 1565 O O . GLU A 1 186 ? 33.176 15.924 -10.966 1.00 74.94 186 GLU A O 1
ATOM 1570 N N . PHE A 1 187 ? 34.713 14.289 -11.118 1.00 75.62 187 PHE A N 1
ATOM 1571 C CA . PHE A 1 187 ? 33.897 13.274 -10.465 1.00 75.62 187 PHE A CA 1
ATOM 1572 C C . PHE A 1 187 ? 34.127 13.298 -8.952 1.00 75.62 187 PHE A C 1
ATOM 1574 O O . PHE A 1 187 ? 35.205 13.694 -8.496 1.00 75.62 187 PHE A O 1
ATOM 1581 N N . PRO A 1 188 ? 33.152 12.825 -8.158 1.00 80.31 188 PRO A N 1
ATOM 1582 C CA . PRO A 1 188 ? 33.394 12.501 -6.763 1.00 80.31 188 PRO A CA 1
ATOM 1583 C C . PRO A 1 188 ? 34.601 11.554 -6.635 1.00 80.31 188 PRO A C 1
ATOM 1585 O O . PRO A 1 188 ? 34.750 10.643 -7.453 1.00 80.31 188 PRO A O 1
ATOM 1588 N N . PRO A 1 189 ? 35.470 11.739 -5.627 1.00 81.69 189 PRO A N 1
ATOM 1589 C CA . PRO A 1 189 ? 36.611 10.857 -5.430 1.00 81.69 189 PRO A CA 1
ATOM 1590 C C . PRO A 1 189 ? 36.143 9.430 -5.115 1.00 81.69 189 PRO A C 1
ATOM 1592 O O . PRO A 1 189 ? 35.226 9.241 -4.312 1.00 81.69 189 PRO A O 1
ATOM 1595 N N . GLU A 1 190 ? 36.809 8.436 -5.713 1.00 81.62 190 GLU A N 1
ATOM 1596 C CA . GLU A 1 190 ? 36.556 7.017 -5.435 1.00 81.62 190 GLU A CA 1
ATOM 1597 C C . GLU A 1 190 ? 36.785 6.729 -3.943 1.00 81.62 190 GLU A C 1
ATOM 1599 O O . GLU A 1 190 ? 37.842 7.024 -3.375 1.00 81.62 190 GLU A O 1
ATOM 1604 N N . MET A 1 191 ? 35.789 6.134 -3.299 1.00 85.06 191 MET A N 1
ATOM 1605 C CA . MET A 1 191 ? 35.855 5.669 -1.921 1.00 85.06 191 MET A CA 1
ATOM 1606 C C . MET A 1 191 ? 36.148 4.169 -1.887 1.00 85.06 191 MET A C 1
ATOM 1608 O O . MET A 1 191 ? 35.810 3.426 -2.803 1.00 85.06 191 MET A O 1
ATOM 1612 N N . GLN A 1 192 ? 36.723 3.679 -0.785 1.00 82.25 192 GLN A N 1
ATOM 1613 C CA . GLN A 1 192 ? 36.962 2.239 -0.607 1.00 82.25 192 GLN A CA 1
ATOM 1614 C C . GLN A 1 192 ? 35.677 1.408 -0.765 1.00 82.25 192 GLN A C 1
ATOM 1616 O O . GLN A 1 192 ? 35.714 0.286 -1.274 1.00 82.25 192 GLN A O 1
ATOM 1621 N N . ASP A 1 193 ? 34.547 1.980 -0.355 1.00 82.88 193 ASP A N 1
ATOM 1622 C CA . ASP A 1 193 ? 33.234 1.355 -0.451 1.00 82.88 193 ASP A CA 1
ATOM 1623 C C . ASP A 1 193 ? 32.735 1.204 -1.895 1.00 82.88 193 ASP A C 1
ATOM 1625 O O . ASP A 1 193 ? 31.945 0.298 -2.150 1.00 82.88 193 ASP A O 1
ATOM 1629 N N . ASP A 1 194 ? 33.271 1.964 -2.855 1.00 78.94 194 ASP A N 1
ATOM 1630 C CA . ASP A 1 194 ? 32.898 1.874 -4.276 1.00 78.94 194 ASP A CA 1
ATOM 1631 C C . ASP A 1 194 ? 33.421 0.586 -4.934 1.00 78.94 194 ASP A C 1
ATOM 1633 O O . ASP A 1 194 ? 32.931 0.159 -5.977 1.00 78.94 194 ASP A O 1
ATOM 1637 N N . ARG A 1 195 ? 34.384 -0.087 -4.290 1.00 82.56 195 ARG A N 1
ATOM 1638 C CA . ARG A 1 195 ? 34.917 -1.390 -4.725 1.00 82.56 195 ARG A CA 1
ATOM 1639 C C . ARG A 1 195 ? 34.118 -2.573 -4.195 1.00 82.56 195 ARG A C 1
ATOM 1641 O O . ARG A 1 195 ? 34.414 -3.720 -4.547 1.00 82.56 195 ARG A O 1
ATOM 1648 N N . LYS A 1 196 ? 33.142 -2.334 -3.313 1.00 88.06 196 LYS A N 1
ATOM 1649 C CA . LYS A 1 196 ? 32.252 -3.394 -2.838 1.00 88.06 196 LYS A CA 1
ATOM 1650 C C . LYS A 1 196 ? 31.382 -3.862 -4.000 1.00 88.06 196 LYS A C 1
ATOM 1652 O O . LYS A 1 196 ? 30.971 -3.085 -4.856 1.00 88.06 196 LYS A O 1
ATOM 1657 N N . LYS A 1 197 ? 31.107 -5.166 -4.037 1.00 88.56 197 LYS A N 1
ATOM 1658 C CA . LYS A 1 197 ? 30.190 -5.723 -5.033 1.00 88.56 197 LYS A CA 1
ATOM 1659 C C . LYS A 1 197 ? 28.804 -5.116 -4.843 1.00 88.56 197 LYS A C 1
ATOM 1661 O O . LYS A 1 197 ? 28.377 -4.921 -3.707 1.00 88.56 197 LYS A O 1
ATOM 1666 N N . PHE A 1 198 ? 28.114 -4.887 -5.956 1.00 89.19 198 PHE A N 1
ATOM 1667 C CA . PHE A 1 198 ? 26.733 -4.428 -5.945 1.00 89.19 198 PHE A CA 1
ATOM 1668 C C . PHE A 1 198 ? 25.862 -5.383 -5.124 1.00 89.19 198 PHE A C 1
ATOM 1670 O O . PHE A 1 198 ? 25.861 -6.597 -5.360 1.00 89.19 198 PHE A O 1
ATOM 1677 N N . ASP A 1 199 ? 25.147 -4.831 -4.147 1.00 92.88 199 ASP A N 1
ATOM 1678 C CA . ASP A 1 199 ? 24.282 -5.616 -3.280 1.00 92.88 199 ASP A CA 1
ATOM 1679 C C . ASP A 1 199 ? 23.005 -6.023 -4.022 1.00 92.88 199 ASP A C 1
ATOM 1681 O O . ASP A 1 199 ? 22.093 -5.222 -4.252 1.00 92.88 199 ASP A O 1
ATOM 1685 N N . THR A 1 200 ? 22.960 -7.303 -4.382 1.00 93.75 200 THR A N 1
ATOM 1686 C CA . THR A 1 200 ? 21.834 -7.933 -5.078 1.00 93.75 200 THR A CA 1
ATOM 1687 C C . THR A 1 200 ? 20.811 -8.547 -4.125 1.00 93.75 200 THR A C 1
ATOM 1689 O O . THR A 1 200 ? 19.769 -9.021 -4.580 1.00 93.75 200 THR A O 1
ATOM 1692 N N . TYR A 1 201 ? 21.073 -8.543 -2.814 1.00 95.00 201 TYR A N 1
ATOM 1693 C CA . TYR A 1 201 ? 20.156 -9.107 -1.836 1.00 95.00 201 TYR A CA 1
ATOM 1694 C C . TYR A 1 201 ? 18.939 -8.197 -1.649 1.00 95.00 201 TYR A C 1
ATOM 1696 O O . TYR A 1 201 ? 19.053 -7.021 -1.296 1.00 95.00 201 TYR A O 1
ATOM 1704 N N . VAL A 1 202 ? 17.751 -8.754 -1.865 1.00 95.56 202 VAL A N 1
ATOM 1705 C CA . VAL A 1 202 ? 16.472 -8.083 -1.627 1.00 95.56 202 VAL A CA 1
ATOM 1706 C C . VAL A 1 202 ? 15.695 -8.931 -0.632 1.00 95.56 202 VAL A C 1
ATOM 1708 O O . VAL A 1 202 ? 15.443 -10.103 -0.906 1.00 95.56 202 VAL A O 1
ATOM 1711 N N . ALA A 1 203 ? 15.364 -8.343 0.518 1.00 93.00 203 ALA A N 1
ATOM 1712 C CA . ALA A 1 203 ? 14.487 -8.953 1.510 1.00 93.00 203 ALA A CA 1
ATOM 1713 C C . ALA A 1 203 ? 13.027 -8.825 1.057 1.00 93.00 203 ALA A C 1
ATOM 1715 O O . ALA A 1 203 ? 12.643 -7.782 0.527 1.00 93.00 203 ALA A O 1
ATOM 1716 N N . PHE A 1 204 ? 12.236 -9.872 1.274 1.00 90.88 204 PHE A N 1
ATOM 1717 C CA . PHE A 1 204 ? 10.796 -9.905 0.961 1.00 90.88 204 PHE A CA 1
ATOM 1718 C C . PHE A 1 204 ? 9.942 -10.002 2.223 1.00 90.88 204 PHE A C 1
ATOM 1720 O O . PHE A 1 204 ? 8.717 -9.908 2.167 1.00 90.88 204 PHE A O 1
ATOM 1727 N N . GLU A 1 205 ? 10.594 -10.253 3.353 1.00 87.31 205 GLU A N 1
ATOM 1728 C CA . GLU A 1 205 ? 9.97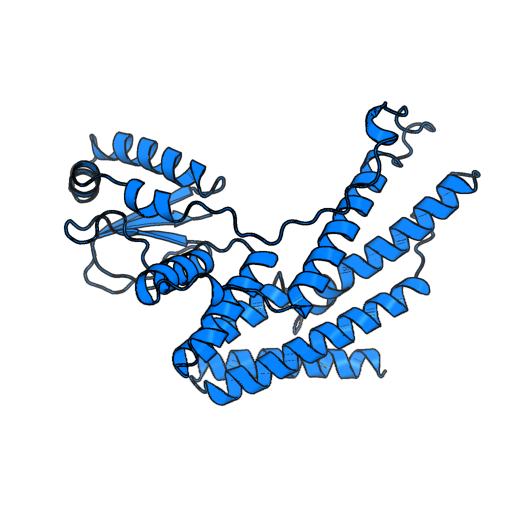5 -10.418 4.646 1.00 87.31 205 GLU A CA 1
ATOM 1729 C C . GLU A 1 205 ? 9.449 -9.074 5.153 1.00 87.31 205 GLU A C 1
ATOM 1731 O O . GLU A 1 205 ? 10.131 -8.053 5.113 1.00 87.31 205 GLU A O 1
ATOM 1736 N N . ASP A 1 206 ? 8.222 -9.099 5.660 1.00 89.12 206 ASP A N 1
ATOM 1737 C CA . ASP A 1 206 ? 7.628 -7.979 6.382 1.00 89.12 206 ASP A CA 1
ATOM 1738 C C . ASP A 1 206 ? 8.169 -7.979 7.816 1.00 89.12 206 ASP A C 1
ATOM 1740 O O . ASP A 1 206 ? 7.789 -8.826 8.628 1.00 89.12 206 ASP A O 1
ATOM 1744 N N . ASP A 1 207 ? 9.078 -7.050 8.098 1.00 90.31 207 ASP A N 1
ATOM 1745 C CA . ASP A 1 207 ? 9.803 -6.902 9.364 1.00 90.31 207 ASP A CA 1
ATOM 1746 C C . ASP A 1 207 ? 9.028 -6.115 10.437 1.00 90.31 207 ASP A C 1
ATOM 1748 O O . ASP A 1 207 ? 9.540 -5.861 11.530 1.00 90.31 207 ASP A O 1
ATOM 1752 N N . PHE A 1 208 ? 7.777 -5.748 10.154 1.00 94.00 208 PHE A N 1
ATOM 1753 C CA . PHE A 1 208 ? 6.931 -5.001 11.072 1.00 94.00 208 PHE A CA 1
ATOM 1754 C C . PHE A 1 208 ? 6.597 -5.800 12.350 1.00 94.00 208 PHE A C 1
ATOM 1756 O O . PHE A 1 208 ? 6.047 -6.903 12.293 1.00 94.00 208 PHE A O 1
ATOM 1763 N N . ASP A 1 209 ? 6.860 -5.224 13.533 1.00 93.31 209 ASP A N 1
ATOM 1764 C CA . ASP A 1 209 ? 6.562 -5.863 14.827 1.00 93.31 209 ASP A CA 1
ATOM 1765 C C . ASP A 1 209 ? 5.061 -5.796 15.169 1.00 93.31 209 ASP A C 1
ATOM 1767 O O . ASP A 1 209 ? 4.602 -4.981 15.975 1.00 93.31 209 ASP A O 1
ATOM 1771 N N . TYR A 1 210 ? 4.278 -6.715 14.600 1.00 92.75 210 TYR A N 1
ATOM 1772 C CA . TYR A 1 210 ? 2.852 -6.868 14.916 1.00 92.75 210 TYR A CA 1
ATOM 1773 C C . TYR A 1 210 ? 2.586 -7.150 16.406 1.00 92.75 210 TYR A C 1
ATOM 1775 O O . TYR A 1 210 ? 1.521 -6.815 16.929 1.00 92.75 210 TYR A O 1
ATOM 1783 N N . SER A 1 211 ? 3.549 -7.732 17.128 1.00 90.94 211 SER A N 1
ATOM 1784 C CA . SER A 1 211 ? 3.401 -8.023 18.558 1.00 90.94 211 SER A CA 1
ATOM 1785 C C . SER A 1 211 ? 3.475 -6.764 19.433 1.00 90.94 211 SER A C 1
ATOM 1787 O O . SER A 1 211 ? 3.021 -6.775 20.583 1.00 90.94 211 SER A O 1
ATOM 1789 N N . ALA A 1 212 ? 4.057 -5.674 18.922 1.00 93.75 212 ALA A N 1
ATOM 1790 C CA . ALA A 1 212 ? 4.147 -4.400 19.630 1.00 93.75 212 ALA A CA 1
ATOM 1791 C C . ALA A 1 212 ? 2.797 -3.690 19.742 1.00 93.75 212 ALA A C 1
ATOM 1793 O O . ALA A 1 212 ? 2.583 -2.971 20.715 1.00 93.75 212 ALA A O 1
ATOM 1794 N N . ILE A 1 213 ? 1.866 -3.933 18.813 1.00 94.06 213 ILE A N 1
ATOM 1795 C CA . ILE A 1 213 ? 0.566 -3.247 18.751 1.00 94.06 213 ILE A CA 1
ATOM 1796 C C . ILE A 1 213 ? -0.190 -3.362 20.075 1.00 94.06 213 ILE A C 1
ATOM 1798 O O . ILE A 1 213 ? -0.603 -2.354 20.638 1.00 94.06 213 ILE A O 1
ATOM 1802 N N . ARG A 1 214 ? -0.308 -4.576 20.628 1.00 89.19 214 ARG A N 1
ATOM 1803 C CA . ARG A 1 214 ? -1.010 -4.821 21.904 1.00 89.19 214 ARG A CA 1
ATOM 1804 C C . ARG A 1 214 ? -0.294 -4.236 23.125 1.00 89.19 214 ARG A C 1
ATOM 1806 O O . ARG A 1 214 ? -0.850 -4.237 24.217 1.00 89.19 214 ARG A O 1
ATOM 1813 N N . ARG A 1 215 ? 0.953 -3.789 22.958 1.00 92.69 215 ARG A N 1
ATOM 1814 C CA . ARG A 1 215 ? 1.798 -3.190 23.999 1.00 92.69 215 ARG A CA 1
ATOM 1815 C C . ARG A 1 215 ? 1.876 -1.664 23.880 1.00 92.69 215 ARG A C 1
ATOM 1817 O O . ARG A 1 215 ? 2.523 -1.042 24.721 1.00 92.69 215 ARG A O 1
ATOM 1824 N N . LEU A 1 216 ? 1.237 -1.062 22.869 1.00 96.06 216 LEU A N 1
ATOM 1825 C CA . LEU A 1 216 ? 1.233 0.392 22.679 1.00 96.06 216 LEU A CA 1
ATOM 1826 C C . LEU A 1 216 ? 0.517 1.114 23.816 1.00 96.06 216 LEU A C 1
ATOM 1828 O O . LEU A 1 216 ? 0.944 2.202 24.183 1.00 96.06 216 LEU A O 1
ATOM 1832 N N . LEU A 1 217 ? -0.526 0.514 24.389 1.00 96.25 217 LEU A N 1
ATOM 1833 C CA . LEU A 1 217 ? -1.273 1.073 25.508 1.00 96.25 217 LEU A CA 1
ATOM 1834 C C . LEU A 1 217 ? -1.419 0.071 26.649 1.00 96.25 217 LEU A C 1
ATOM 1836 O O . LEU A 1 217 ? -1.771 -1.091 26.463 1.00 96.25 217 LEU A O 1
ATOM 1840 N N . SER A 1 218 ? -1.201 0.555 27.865 1.00 95.50 218 SER A N 1
ATOM 1841 C CA . SER A 1 218 ? -1.598 -0.131 29.085 1.00 95.50 218 SER A CA 1
ATOM 1842 C C . SER A 1 218 ? -3.052 0.178 29.441 1.00 95.50 218 SER A C 1
ATOM 1844 O O . SER A 1 218 ? -3.607 1.227 29.110 1.00 95.50 218 SER A O 1
ATOM 1846 N N . GLN A 1 219 ? -3.655 -0.702 30.237 1.00 95.00 219 GLN A N 1
ATOM 1847 C CA . GLN A 1 219 ? -5.018 -0.518 30.741 1.00 95.00 219 GLN A CA 1
ATOM 1848 C C . GLN A 1 219 ? -5.206 0.778 31.549 1.00 95.00 219 GLN A C 1
ATOM 1850 O O . GLN A 1 219 ? -6.296 1.348 31.589 1.00 95.00 219 GLN A O 1
ATOM 1855 N N . THR A 1 220 ? -4.150 1.270 32.202 1.00 93.62 220 THR A N 1
ATOM 1856 C CA . THR A 1 220 ? -4.186 2.554 32.914 1.00 93.62 220 THR A CA 1
ATOM 1857 C C . THR A 1 220 ? -4.230 3.725 31.933 1.00 93.62 220 THR A C 1
ATOM 1859 O O . THR A 1 220 ? -4.993 4.664 32.146 1.00 93.62 220 THR A O 1
ATOM 1862 N N . GLU A 1 221 ? -3.463 3.657 30.845 1.00 94.31 221 GLU A N 1
ATOM 1863 C CA . GLU A 1 221 ? -3.413 4.700 29.816 1.00 94.31 221 GLU A CA 1
ATOM 1864 C C . GLU A 1 221 ? -4.720 4.778 29.032 1.00 94.31 221 GLU A C 1
ATOM 1866 O O . GLU A 1 221 ? -5.251 5.873 28.881 1.00 94.31 221 GLU A O 1
ATOM 1871 N N . CYS A 1 222 ? -5.314 3.641 28.647 1.00 95.00 222 CYS A N 1
ATOM 1872 C CA . CYS A 1 222 ? -6.650 3.617 28.042 1.00 95.00 222 CYS A CA 1
ATOM 1873 C C . CYS A 1 222 ? -7.686 4.311 28.943 1.00 95.00 222 CYS A C 1
ATOM 1875 O O . CYS A 1 222 ? -8.435 5.167 28.481 1.00 95.00 222 CYS A O 1
ATOM 1877 N N . LYS A 1 223 ? -7.676 4.050 30.260 1.00 93.06 223 LYS A N 1
ATOM 1878 C CA . LYS A 1 223 ? -8.574 4.734 31.212 1.00 93.06 223 LYS A CA 1
ATOM 1879 C C . LYS A 1 223 ? -8.333 6.242 31.301 1.00 93.06 223 LYS A C 1
ATOM 1881 O O . LYS A 1 223 ? -9.302 6.984 31.451 1.00 93.06 223 LYS A O 1
ATOM 1886 N N . ILE A 1 224 ? -7.076 6.686 31.240 1.00 92.50 224 ILE A N 1
ATOM 1887 C CA . ILE A 1 224 ? -6.714 8.113 31.250 1.00 92.50 224 ILE A CA 1
ATOM 1888 C C . ILE A 1 224 ? -7.192 8.779 29.961 1.00 92.50 224 ILE A C 1
ATOM 1890 O O . ILE A 1 224 ? -7.914 9.772 30.033 1.00 92.50 224 ILE A O 1
ATOM 1894 N N . LEU A 1 225 ? -6.859 8.203 28.805 1.00 92.38 225 LEU A N 1
ATOM 1895 C CA . LEU A 1 225 ? -7.232 8.730 27.494 1.00 92.38 225 LEU A CA 1
ATOM 1896 C C . LEU A 1 225 ? -8.749 8.743 27.315 1.00 92.38 225 LEU A C 1
ATOM 1898 O O . LEU A 1 225 ? -9.290 9.676 26.742 1.00 92.38 225 LEU A O 1
ATOM 1902 N N . ARG A 1 226 ? -9.472 7.775 27.874 1.00 91.19 226 ARG A N 1
ATOM 1903 C CA . ARG A 1 226 ? -10.940 7.756 27.840 1.00 91.19 226 ARG A CA 1
ATOM 1904 C C . ARG A 1 226 ? -11.590 8.789 28.769 1.00 91.19 226 ARG A C 1
ATOM 1906 O O . ARG A 1 226 ? -12.794 9.024 28.681 1.00 91.19 226 ARG A O 1
ATOM 1913 N N . SER A 1 227 ? -10.837 9.363 29.708 1.00 85.75 227 SER A N 1
ATOM 1914 C CA . SER A 1 227 ? -11.359 10.331 30.674 1.00 85.75 227 SER A CA 1
ATOM 1915 C C . SER A 1 227 ? -11.492 11.730 30.064 1.00 85.75 227 SER A C 1
ATOM 1917 O O . SER A 1 227 ? -10.736 12.109 29.181 1.00 85.75 227 SER A O 1
ATOM 1919 N N . ALA A 1 228 ? -12.429 12.529 30.577 1.00 72.38 228 ALA A N 1
ATOM 1920 C CA . ALA A 1 228 ? -12.668 13.894 30.102 1.00 72.38 228 ALA A CA 1
ATOM 1921 C C . ALA A 1 228 ? -11.690 14.950 30.678 1.00 72.38 228 ALA A C 1
ATOM 1923 O O . ALA A 1 228 ? -11.928 16.145 30.519 1.00 72.38 228 ALA A O 1
ATOM 1924 N N . PHE A 1 229 ? -10.639 14.544 31.408 1.00 70.19 229 PHE A N 1
ATOM 1925 C CA . PHE A 1 229 ? -9.728 15.463 32.104 1.00 70.19 229 PHE A CA 1
ATOM 1926 C C . PHE A 1 229 ? -8.423 15.699 31.311 1.00 70.19 229 PHE A C 1
ATOM 1928 O O . PHE A 1 229 ? -7.614 14.776 31.225 1.00 70.19 229 PHE A O 1
ATOM 1935 N N . PRO A 1 230 ? -8.137 16.932 30.844 1.00 69.94 230 PRO A N 1
ATOM 1936 C CA . PRO A 1 230 ? -7.073 17.188 29.860 1.00 69.94 230 PRO A CA 1
ATOM 1937 C C . PRO A 1 230 ? -5.629 17.115 30.404 1.00 69.94 230 PRO A C 1
ATOM 1939 O O . PRO A 1 230 ? -4.736 16.610 29.741 1.00 69.94 230 PRO A O 1
ATOM 1942 N N . LEU A 1 231 ? -5.355 17.534 31.647 1.00 63.50 231 LEU A N 1
ATOM 1943 C CA . LEU A 1 231 ? -3.959 17.711 32.113 1.00 63.50 231 LEU A CA 1
ATOM 1944 C C . LEU A 1 231 ? -3.118 16.424 32.207 1.00 63.50 231 LEU A C 1
ATOM 1946 O O . LEU A 1 231 ? -1.898 16.471 32.079 1.00 63.50 231 LEU A O 1
ATOM 1950 N N . LYS A 1 232 ? -3.738 15.279 32.513 1.00 69.44 232 LYS A N 1
ATOM 1951 C CA . LYS A 1 232 ? -3.031 13.982 32.542 1.00 69.44 232 LYS A CA 1
ATOM 1952 C C . LYS A 1 232 ? -2.979 13.333 31.165 1.00 69.44 232 LYS A C 1
ATOM 1954 O O . LYS A 1 232 ? -2.115 12.501 30.922 1.00 69.44 232 LYS A O 1
ATOM 1959 N N . GLU A 1 233 ? -3.916 13.710 30.309 1.00 75.25 233 GLU A N 1
ATOM 1960 C CA . GLU A 1 233 ? -4.053 13.206 28.957 1.00 75.25 233 GLU A CA 1
ATOM 1961 C C . GLU A 1 233 ? -2.898 13.679 28.076 1.00 75.25 233 GLU A C 1
ATOM 1963 O O . GLU A 1 233 ? -2.296 12.839 27.420 1.00 75.25 233 GLU A O 1
ATOM 1968 N N . ASP A 1 234 ? -2.528 14.964 28.137 1.00 83.31 234 ASP A N 1
ATOM 1969 C CA . ASP A 1 234 ? -1.498 15.551 27.265 1.00 83.31 234 ASP A CA 1
ATOM 1970 C C . ASP A 1 234 ? -0.169 14.785 27.335 1.00 83.31 234 ASP A C 1
ATOM 1972 O O . ASP A 1 234 ? 0.388 14.383 26.314 1.00 83.31 234 ASP A O 1
ATOM 1976 N N . LYS A 1 235 ? 0.304 14.495 28.554 1.00 89.31 235 LYS A N 1
ATOM 1977 C CA . LYS A 1 235 ? 1.545 13.739 28.761 1.00 89.31 235 LYS A CA 1
ATOM 1978 C C . LYS A 1 235 ? 1.429 12.293 28.264 1.00 89.31 235 LYS A C 1
ATOM 1980 O O . LYS A 1 235 ? 2.346 11.778 27.633 1.00 89.31 235 LYS A O 1
ATOM 1985 N N . THR A 1 236 ? 0.310 11.625 28.551 1.00 92.06 236 THR A N 1
ATOM 1986 C CA . THR A 1 236 ? 0.075 10.248 28.088 1.00 92.06 236 THR A CA 1
ATOM 1987 C C . THR A 1 236 ? -0.024 10.181 26.565 1.00 92.06 236 THR A C 1
ATOM 1989 O O . THR A 1 236 ? 0.438 9.212 25.965 1.00 92.06 236 THR A O 1
ATOM 1992 N N . LEU A 1 237 ? -0.598 11.204 25.934 1.00 93.06 237 LEU A N 1
ATOM 1993 C CA . LEU A 1 237 ? -0.717 11.299 24.489 1.00 93.06 237 LEU A CA 1
ATOM 1994 C C . LEU A 1 237 ? 0.642 11.526 23.823 1.00 93.06 237 LEU A C 1
ATOM 1996 O O . LEU A 1 237 ? 0.919 10.905 22.800 1.00 93.06 237 LEU A O 1
ATOM 2000 N N . GLU A 1 238 ? 1.507 12.350 24.416 1.00 93.44 238 GLU A N 1
ATOM 2001 C CA . GLU A 1 238 ? 2.887 12.551 23.959 1.00 93.44 238 GLU A CA 1
ATOM 2002 C C . GLU A 1 238 ? 3.687 11.235 24.017 1.00 93.44 238 GLU A C 1
ATOM 2004 O O . GLU A 1 238 ? 4.211 10.783 22.999 1.00 93.44 238 GLU A O 1
ATOM 2009 N N . GLU A 1 239 ? 3.658 10.531 25.155 1.00 95.06 239 GLU A N 1
ATOM 2010 C CA . GLU A 1 239 ? 4.326 9.228 25.326 1.00 95.06 239 GLU A CA 1
ATOM 2011 C C . GLU A 1 239 ? 3.746 8.131 24.405 1.00 95.06 239 GLU A C 1
ATOM 2013 O O . GLU A 1 239 ? 4.466 7.254 23.914 1.00 95.06 239 GLU A O 1
ATOM 2018 N N . LEU A 1 240 ? 2.430 8.137 24.158 1.00 96.62 240 LEU A N 1
ATOM 2019 C CA . LEU A 1 240 ? 1.805 7.264 23.161 1.00 96.62 240 LEU A CA 1
ATOM 2020 C C . LEU A 1 240 ? 2.284 7.608 21.749 1.00 96.62 240 LEU A C 1
ATOM 2022 O O . LEU A 1 240 ? 2.605 6.701 20.986 1.00 96.62 240 LEU A O 1
ATOM 2026 N N . THR A 1 241 ? 2.355 8.894 21.411 1.00 96.81 241 THR A N 1
ATOM 2027 C CA . THR A 1 241 ? 2.798 9.356 20.092 1.00 96.81 241 THR A CA 1
ATOM 2028 C C . THR A 1 241 ? 4.215 8.876 19.799 1.00 96.81 241 THR A C 1
ATOM 2030 O O . THR A 1 241 ? 4.468 8.377 18.704 1.00 96.81 241 THR A O 1
ATOM 2033 N N . ASP A 1 242 ? 5.123 8.936 20.773 1.00 96.69 242 ASP A N 1
ATOM 2034 C CA . ASP A 1 242 ? 6.493 8.440 20.611 1.00 96.69 242 ASP A CA 1
ATOM 2035 C C . ASP A 1 242 ? 6.543 6.925 20.373 1.00 96.69 242 ASP A C 1
ATOM 2037 O O . ASP A 1 242 ? 7.255 6.454 19.482 1.00 96.69 242 ASP A O 1
ATOM 2041 N N . ARG A 1 243 ? 5.730 6.146 21.102 1.00 97.06 243 ARG A N 1
ATOM 2042 C CA . ARG A 1 243 ? 5.606 4.693 20.875 1.00 97.06 243 ARG A CA 1
ATOM 2043 C C . ARG A 1 243 ? 5.024 4.369 19.502 1.00 97.06 243 ARG A C 1
ATOM 2045 O O . ARG A 1 243 ? 5.507 3.455 18.840 1.00 97.06 243 ARG A O 1
ATOM 2052 N N . VAL A 1 244 ? 4.012 5.113 19.058 1.00 97.19 244 VAL A N 1
ATOM 2053 C CA . VAL A 1 244 ? 3.423 4.949 17.721 1.00 97.19 244 VAL A CA 1
ATOM 2054 C C . VAL A 1 244 ? 4.446 5.311 16.646 1.00 97.19 244 VAL A C 1
ATOM 2056 O O . VAL A 1 244 ? 4.577 4.572 15.675 1.00 97.19 244 VAL A O 1
ATOM 2059 N N . ARG A 1 245 ? 5.243 6.369 16.836 1.00 97.06 245 ARG A N 1
ATOM 2060 C CA . ARG A 1 245 ? 6.314 6.758 15.903 1.00 97.06 245 ARG A CA 1
ATOM 2061 C C . ARG A 1 245 ? 7.434 5.733 15.786 1.00 97.06 245 ARG A C 1
ATOM 2063 O O . ARG A 1 245 ? 8.045 5.639 14.727 1.00 97.06 245 ARG A O 1
ATOM 2070 N N . ALA A 1 246 ? 7.676 4.933 16.823 1.00 95.94 246 ALA A N 1
ATOM 2071 C CA . ALA A 1 246 ? 8.621 3.824 16.735 1.00 95.94 246 ALA A CA 1
ATOM 2072 C C . ALA A 1 246 ? 8.182 2.749 15.718 1.00 95.94 246 ALA A C 1
ATOM 2074 O O . ALA A 1 246 ? 9.035 2.100 15.122 1.00 95.94 246 ALA A O 1
ATOM 2075 N N . LEU A 1 247 ? 6.871 2.582 15.500 1.00 95.44 247 LEU A N 1
ATOM 2076 C CA . LEU A 1 247 ? 6.308 1.662 14.501 1.00 95.44 247 LEU A CA 1
ATOM 2077 C C . LEU A 1 247 ? 5.986 2.358 13.168 1.00 95.44 247 LEU A C 1
ATOM 2079 O O . LEU A 1 247 ? 6.129 1.760 12.103 1.00 95.44 247 LEU A O 1
ATOM 2083 N N . TRP A 1 248 ? 5.570 3.624 13.222 1.00 96.19 248 TRP A N 1
ATOM 2084 C CA . TRP A 1 248 ? 5.213 4.452 12.070 1.00 96.19 248 TRP A CA 1
ATOM 2085 C C . TRP A 1 248 ? 5.888 5.826 12.170 1.00 96.19 248 TRP A C 1
ATOM 2087 O O . TRP A 1 248 ? 5.288 6.764 12.697 1.00 96.19 248 TRP A O 1
ATOM 2097 N N . PRO A 1 249 ? 7.111 5.998 11.638 1.00 95.31 249 PRO A N 1
ATOM 2098 C CA . PRO A 1 249 ? 7.924 7.202 11.862 1.00 95.31 249 PRO A CA 1
ATOM 2099 C C . PRO A 1 249 ? 7.271 8.533 11.471 1.00 95.31 249 PRO A C 1
ATOM 2101 O O . PRO A 1 249 ? 7.598 9.573 12.039 1.00 95.31 249 PRO A O 1
ATOM 2104 N N . LYS A 1 250 ? 6.342 8.511 10.508 1.00 95.31 250 LYS A N 1
ATOM 2105 C CA . LYS A 1 250 ? 5.614 9.693 10.020 1.00 95.31 250 LYS A CA 1
ATOM 2106 C C . LYS A 1 250 ? 4.307 9.968 10.769 1.00 95.31 250 LYS A C 1
ATOM 2108 O O . LYS A 1 250 ? 3.632 10.939 10.447 1.00 95.31 250 LYS A O 1
ATOM 2113 N N . ALA A 1 251 ? 3.954 9.150 11.761 1.00 96.75 251 ALA A N 1
ATOM 2114 C CA . ALA A 1 251 ? 2.689 9.270 12.467 1.00 96.75 251 ALA A CA 1
ATOM 2115 C C . ALA A 1 251 ? 2.561 10.600 13.231 1.00 96.75 251 ALA A C 1
ATOM 2117 O O . ALA A 1 251 ? 3.440 11.013 14.004 1.00 96.75 251 ALA A O 1
ATOM 2118 N N . VAL A 1 252 ? 1.412 11.241 13.044 1.00 96.38 252 VAL A N 1
ATOM 2119 C CA . VAL A 1 252 ? 0.988 12.463 13.727 1.00 96.38 252 VAL A CA 1
ATOM 2120 C C . VAL A 1 252 ? -0.371 12.213 14.365 1.00 96.38 252 VAL A C 1
ATOM 2122 O O . VAL A 1 252 ? -1.255 11.640 13.733 1.00 96.38 252 VAL A O 1
ATOM 2125 N N . PHE A 1 253 ? -0.531 12.620 15.624 1.00 96.06 253 PHE A N 1
ATOM 2126 C CA . PHE A 1 253 ? -1.821 12.566 16.308 1.00 96.06 253 PHE A CA 1
ATOM 2127 C C . PHE A 1 253 ? -2.858 13.419 15.563 1.00 96.06 253 PHE A C 1
ATOM 2129 O O . PHE A 1 253 ? -2.563 14.554 15.190 1.00 96.06 253 PHE A O 1
ATOM 2136 N N . GLU A 1 254 ? -4.054 12.872 15.358 1.00 94.50 254 GLU A N 1
ATOM 2137 C CA . GLU A 1 254 ? -5.150 13.554 14.664 1.00 94.50 254 GLU A CA 1
ATOM 2138 C C . GLU A 1 254 ? -6.316 13.841 15.606 1.00 94.50 254 GLU A C 1
ATOM 2140 O O . GLU A 1 254 ? -6.615 15.004 15.873 1.00 94.50 254 GLU A O 1
ATOM 2145 N N . ASP A 1 255 ? -6.944 12.795 16.138 1.00 92.25 255 ASP A N 1
ATOM 2146 C CA . ASP A 1 255 ? -8.111 12.921 17.006 1.00 92.25 255 ASP A CA 1
ATOM 2147 C C . ASP A 1 255 ? -8.131 11.838 18.087 1.00 92.25 255 ASP A C 1
ATOM 2149 O O . ASP A 1 255 ? -7.574 10.744 17.960 1.00 92.25 255 ASP A O 1
ATOM 2153 N N . ARG A 1 256 ? -8.852 12.138 19.164 1.00 92.75 256 ARG A N 1
ATOM 2154 C CA . ARG A 1 256 ? -9.291 11.170 20.158 1.00 92.75 256 ARG A CA 1
ATOM 2155 C C . ARG A 1 256 ? -10.747 11.441 20.484 1.00 92.75 256 ARG A C 1
ATOM 2157 O O . ARG A 1 256 ? -11.094 12.497 21.010 1.00 92.75 256 ARG A O 1
ATOM 2164 N N . ASN A 1 257 ? -11.585 10.429 20.294 1.00 91.25 257 ASN A N 1
ATOM 2165 C CA . ASN A 1 257 ? -13.023 10.597 20.426 1.00 91.25 257 ASN A CA 1
ATOM 2166 C C . ASN A 1 257 ? -13.711 9.294 20.853 1.00 91.25 257 ASN A C 1
ATOM 2168 O O . ASN A 1 257 ? -13.253 8.190 20.564 1.00 91.25 257 ASN A O 1
ATOM 2172 N N . CYS A 1 258 ? -14.805 9.464 21.589 1.00 92.62 258 CYS A N 1
ATOM 2173 C CA . CYS A 1 258 ? -15.669 8.431 22.131 1.00 92.62 258 CYS A CA 1
ATOM 2174 C C . CYS A 1 258 ? -17.072 8.598 21.556 1.00 92.62 258 CYS A C 1
ATOM 2176 O O . CYS A 1 258 ? -17.840 9.446 22.015 1.00 92.62 258 CYS A O 1
ATOM 2178 N N . SER A 1 259 ? -17.437 7.765 20.583 1.00 91.81 259 SER A N 1
ATOM 2179 C CA . SER A 1 259 ? -18.755 7.834 19.949 1.00 91.81 259 SER A CA 1
ATOM 2180 C C . SER A 1 259 ? -19.340 6.454 19.699 1.00 91.81 259 SER A C 1
ATOM 2182 O O . SER A 1 259 ? -18.646 5.525 19.309 1.00 91.81 259 SER A O 1
ATOM 2184 N N . ARG A 1 260 ? -20.659 6.319 19.868 1.00 92.19 260 ARG A N 1
ATOM 2185 C CA . ARG A 1 260 ? -21.386 5.099 19.473 1.00 92.19 260 ARG A CA 1
ATOM 2186 C C . ARG A 1 260 ? -21.669 5.036 17.971 1.00 92.19 260 ARG A C 1
ATOM 2188 O O . ARG A 1 260 ? -22.093 3.994 17.486 1.00 92.19 260 ARG A O 1
ATOM 2195 N N . GLN A 1 261 ? -21.497 6.144 17.253 1.00 94.50 261 GLN A N 1
ATOM 2196 C CA . GLN A 1 261 ? -21.713 6.197 15.810 1.00 94.50 261 GLN A CA 1
ATOM 2197 C C . GLN A 1 261 ? -20.476 5.685 15.074 1.00 94.50 261 GLN A C 1
ATOM 2199 O O . GLN A 1 261 ? -19.349 5.962 15.487 1.00 94.50 261 GLN A O 1
ATOM 2204 N N . SER A 1 262 ? -20.700 4.942 13.988 1.00 94.25 262 SER A N 1
ATOM 2205 C CA . SER A 1 262 ? -19.614 4.496 13.116 1.00 94.25 262 SER A CA 1
ATOM 2206 C C . SER A 1 262 ? -18.998 5.695 12.408 1.00 94.25 262 SER A C 1
ATOM 2208 O O . SER A 1 262 ? -19.718 6.575 11.933 1.00 94.25 262 SER A O 1
ATOM 2210 N N . ARG A 1 263 ? -17.668 5.739 12.382 1.00 94.44 263 ARG A N 1
ATOM 2211 C CA . ARG A 1 263 ? -16.897 6.854 11.839 1.00 94.44 263 ARG A CA 1
ATOM 2212 C C . ARG A 1 263 ? -15.654 6.366 11.114 1.00 94.44 263 ARG A C 1
ATOM 2214 O O . ARG A 1 263 ? -15.145 5.282 11.405 1.00 94.44 263 ARG A O 1
ATOM 2221 N N . GLN A 1 264 ? -15.172 7.212 10.212 1.00 94.12 264 GLN A N 1
ATOM 2222 C CA . GLN A 1 264 ? -13.934 7.029 9.469 1.00 94.12 264 GLN A CA 1
ATOM 2223 C C . GLN A 1 264 ? -12.960 8.169 9.810 1.00 94.12 264 GLN A C 1
ATOM 2225 O O . GLN A 1 264 ? -13.406 9.311 9.944 1.00 94.12 264 GLN A O 1
ATOM 2230 N N . PRO A 1 265 ? -11.656 7.883 9.953 1.00 93.62 265 PRO A N 1
ATOM 2231 C CA . PRO A 1 265 ? -10.614 8.899 10.056 1.00 93.62 265 PRO A CA 1
ATOM 2232 C C . PRO A 1 265 ? -10.622 9.877 8.879 1.00 93.62 265 PRO A C 1
ATOM 2234 O O . PRO A 1 265 ? -10.941 9.495 7.752 1.00 93.62 265 PRO A O 1
ATOM 2237 N N . ALA A 1 266 ? -10.212 11.122 9.126 1.00 92.06 266 ALA A N 1
ATOM 2238 C CA . ALA A 1 266 ? -10.120 12.143 8.083 1.00 92.06 266 ALA A CA 1
ATOM 2239 C C . ALA A 1 266 ? -8.990 11.873 7.070 1.00 92.06 266 ALA A C 1
ATOM 2241 O O . ALA A 1 266 ? -9.048 12.339 5.932 1.00 92.06 266 ALA A O 1
ATOM 2242 N N . CYS A 1 267 ? -7.960 11.128 7.477 1.00 94.06 267 CYS A N 1
ATOM 2243 C CA . CYS A 1 267 ? -6.799 10.824 6.652 1.00 94.06 267 CYS A CA 1
ATOM 2244 C C . CYS A 1 267 ? -6.853 9.406 6.054 1.00 94.06 267 CYS A C 1
ATOM 2246 O O . CYS A 1 267 ? -7.369 8.481 6.685 1.00 94.06 267 CYS A O 1
ATOM 2248 N N . PRO A 1 268 ? -6.277 9.204 4.854 1.00 90.12 268 PRO A N 1
ATOM 2249 C CA . PRO A 1 268 ? -6.321 7.914 4.162 1.00 90.12 268 PRO A CA 1
ATOM 2250 C C . PRO A 1 268 ? -5.438 6.838 4.814 1.00 90.12 268 PRO A C 1
ATOM 2252 O O . PRO A 1 268 ? -5.753 5.654 4.732 1.00 90.12 268 PRO A O 1
ATOM 2255 N N . ARG A 1 269 ? -4.343 7.230 5.480 1.00 94.50 269 ARG A N 1
ATOM 2256 C CA . ARG A 1 269 ? -3.361 6.328 6.109 1.00 94.50 269 ARG A CA 1
ATOM 2257 C C . ARG A 1 269 ? -3.472 6.389 7.630 1.00 94.50 269 ARG A C 1
ATOM 2259 O O . ARG A 1 269 ? -2.560 6.824 8.330 1.00 94.50 269 ARG A O 1
ATOM 2266 N N . ALA A 1 270 ? -4.643 6.015 8.128 1.00 96.25 270 ALA A N 1
ATOM 2267 C CA . ALA A 1 270 ? -4.963 6.128 9.541 1.00 96.25 270 ALA A CA 1
ATOM 2268 C C . ALA A 1 270 ? -4.523 4.902 10.352 1.00 96.25 270 ALA A C 1
ATOM 2270 O O . ALA A 1 270 ? -4.720 3.754 9.951 1.00 96.25 270 ALA A O 1
ATOM 2271 N N . ILE A 1 271 ? -3.999 5.159 11.546 1.00 97.38 271 ILE A N 1
ATOM 2272 C CA . ILE A 1 271 ? -3.738 4.171 12.590 1.00 97.38 271 ILE A CA 1
ATOM 2273 C C . ILE A 1 271 ? -4.767 4.426 13.687 1.00 97.38 271 ILE A C 1
ATOM 2275 O O . ILE A 1 271 ? -4.726 5.460 14.353 1.00 97.38 271 ILE A O 1
ATOM 2279 N N . VAL A 1 272 ? -5.709 3.500 13.853 1.00 97.19 272 VAL A N 1
ATOM 2280 C CA . VAL A 1 272 ? -6.807 3.636 14.814 1.00 97.19 272 VAL A CA 1
ATOM 2281 C C . VAL A 1 272 ? -6.607 2.638 15.945 1.00 97.19 272 VAL A C 1
ATOM 2283 O O . VAL A 1 272 ? -6.667 1.429 15.724 1.00 97.19 272 VAL A O 1
ATOM 2286 N N . LEU A 1 273 ? -6.389 3.137 17.157 1.00 97.44 273 LEU A N 1
ATOM 2287 C CA . LEU A 1 273 ? -6.183 2.312 18.345 1.00 97.44 273 LEU A CA 1
ATOM 2288 C C . LEU A 1 273 ? -7.385 2.438 19.277 1.00 97.44 273 LEU A C 1
ATOM 2290 O O . LEU A 1 273 ? -7.796 3.554 19.609 1.00 97.44 273 LEU A O 1
ATOM 2294 N N . SER A 1 274 ? -7.942 1.306 19.710 1.00 96.69 274 SER A N 1
ATOM 2295 C CA . SER A 1 274 ? -8.990 1.310 20.730 1.00 96.69 274 SER A CA 1
ATOM 2296 C C . SER A 1 274 ? -8.431 1.761 22.077 1.00 96.69 274 SER A C 1
ATOM 2298 O O . SER A 1 274 ? -7.343 1.356 22.498 1.00 96.69 274 SER A O 1
ATOM 2300 N N . ILE A 1 275 ? -9.215 2.581 22.772 1.00 96.06 275 ILE A N 1
ATOM 2301 C CA . ILE A 1 275 ? -8.989 2.956 24.171 1.00 96.06 275 ILE A CA 1
ATOM 2302 C C . ILE A 1 275 ? -10.156 2.522 25.070 1.00 96.06 275 ILE A C 1
ATOM 2304 O O . ILE A 1 275 ? -10.315 3.046 26.176 1.00 96.06 275 ILE A O 1
ATOM 2308 N N . GLU A 1 276 ? -10.995 1.588 24.614 1.00 95.31 276 GLU A N 1
ATOM 2309 C CA . GLU A 1 276 ? -11.980 0.951 25.488 1.00 95.31 276 GLU A CA 1
ATOM 2310 C C . GLU A 1 276 ? -11.298 -0.008 26.473 1.00 95.31 276 GLU A C 1
ATOM 2312 O O . GLU A 1 276 ? -10.148 -0.415 26.314 1.00 95.31 276 GLU A O 1
ATOM 2317 N N . ASN A 1 277 ? -12.009 -0.360 27.544 1.00 92.25 277 ASN A N 1
ATOM 2318 C CA . ASN A 1 277 ? -11.440 -1.215 28.587 1.00 92.25 277 ASN A CA 1
ATOM 2319 C C . ASN A 1 277 ? -11.210 -2.659 28.102 1.00 92.25 277 ASN A C 1
ATOM 2321 O O . ASN A 1 277 ? -10.228 -3.290 28.500 1.00 92.25 277 ASN A O 1
ATOM 2325 N N . ASP A 1 278 ? -12.118 -3.180 27.273 1.00 92.56 278 ASP A N 1
ATOM 2326 C CA . ASP A 1 278 ? -12.168 -4.606 26.927 1.00 92.56 278 ASP A CA 1
ATOM 2327 C C . ASP A 1 278 ? -11.226 -4.972 25.769 1.00 92.56 278 ASP A C 1
ATOM 2329 O O . ASP A 1 278 ? -10.750 -6.104 25.702 1.00 92.56 278 ASP A O 1
ATOM 2333 N N . ASP A 1 279 ? -10.907 -4.016 24.894 1.00 92.94 279 ASP A N 1
ATOM 2334 C CA . ASP A 1 279 ? -10.023 -4.180 23.733 1.00 92.94 279 ASP A CA 1
ATOM 2335 C C . ASP A 1 279 ? -8.943 -3.080 23.666 1.00 92.94 279 ASP A C 1
ATOM 2337 O O . ASP A 1 279 ? -8.502 -2.683 22.591 1.00 92.94 279 ASP A O 1
ATOM 2341 N N . CYS A 1 280 ? -8.489 -2.592 24.825 1.00 95.44 280 CYS A N 1
ATOM 2342 C CA . CYS A 1 280 ? -7.422 -1.591 24.931 1.00 95.44 280 CYS A CA 1
ATOM 2343 C C . CYS A 1 280 ? -6.216 -1.942 24.039 1.00 95.44 280 CYS A C 1
ATOM 2345 O O . CYS A 1 280 ? -5.688 -3.055 24.104 1.00 95.44 280 CYS A O 1
ATOM 2347 N N . SER A 1 281 ? -5.754 -0.967 23.248 1.00 95.19 281 SER A N 1
ATOM 2348 C CA . SER A 1 281 ? -4.659 -1.100 22.275 1.00 95.19 281 SER A CA 1
ATOM 2349 C C . SER A 1 281 ? -4.973 -1.928 21.021 1.00 95.19 281 SER A C 1
ATOM 2351 O O . SER A 1 281 ? -4.074 -2.145 20.207 1.00 95.19 281 SER A O 1
ATOM 2353 N N . GLU A 1 282 ? -6.209 -2.399 20.833 1.00 95.56 282 GLU A N 1
ATOM 2354 C CA . GLU A 1 282 ? -6.583 -3.146 19.631 1.00 95.56 282 GLU A CA 1
ATOM 2355 C C . GLU A 1 282 ? -6.550 -2.249 18.387 1.00 95.56 282 GLU A C 1
ATOM 2357 O O . GLU A 1 282 ? -6.995 -1.097 18.408 1.00 95.56 282 GLU A O 1
ATOM 2362 N N . TRP A 1 283 ? -6.019 -2.790 17.286 1.00 96.38 283 TRP A N 1
ATOM 2363 C CA . TRP A 1 283 ? -5.902 -2.071 16.020 1.00 96.38 283 TRP A CA 1
ATOM 2364 C C . TRP A 1 283 ? -7.186 -2.175 15.199 1.00 96.38 283 TRP A C 1
ATOM 2366 O O . TRP A 1 283 ? -7.476 -3.173 14.521 1.00 96.38 283 TRP A O 1
ATOM 2376 N N . LEU A 1 284 ? -7.971 -1.108 15.265 1.00 95.44 284 LEU A N 1
ATOM 2377 C CA . LEU A 1 284 ? -9.277 -1.027 14.635 1.00 95.44 284 LEU A CA 1
ATOM 2378 C C . LEU A 1 284 ? -9.158 -0.804 13.121 1.00 95.44 284 LEU A C 1
ATOM 2380 O O . LEU A 1 284 ? -8.149 -0.321 12.605 1.00 95.44 284 LEU A O 1
ATOM 2384 N N . GLY A 1 285 ? -10.209 -1.191 12.396 1.00 93.06 285 GLY A N 1
ATOM 2385 C CA . GLY A 1 285 ? -10.337 -0.889 10.971 1.00 93.06 285 GLY A CA 1
ATOM 2386 C C . GLY A 1 285 ? -10.672 0.583 10.717 1.00 93.06 285 GLY A C 1
ATOM 2387 O O . GLY A 1 285 ? -10.973 1.336 11.642 1.00 93.06 285 GLY A O 1
ATOM 2388 N N . ALA A 1 286 ? -10.671 0.979 9.441 1.00 88.25 286 ALA A N 1
ATOM 2389 C CA . ALA A 1 286 ? -11.011 2.343 9.031 1.00 88.25 286 ALA A CA 1
ATOM 2390 C C . ALA A 1 286 ? -12.387 2.779 9.564 1.00 88.25 286 ALA A C 1
ATOM 2392 O O . ALA A 1 286 ? -12.504 3.830 10.185 1.00 88.25 286 ALA A O 1
ATOM 2393 N N . MET A 1 287 ? -13.411 1.939 9.395 1.00 93.19 287 MET A N 1
ATOM 2394 C CA . MET A 1 287 ? -14.716 2.140 10.025 1.00 93.19 287 MET A CA 1
ATOM 2395 C C . MET A 1 287 ? -14.710 1.559 11.437 1.00 93.19 287 MET A C 1
ATOM 2397 O O . MET A 1 287 ? -14.510 0.356 11.612 1.00 93.19 287 MET A O 1
ATOM 2401 N N . HIS A 1 288 ? -14.954 2.401 12.439 1.00 94.38 288 HIS A N 1
ATOM 2402 C CA . HIS A 1 288 ? -14.912 1.995 13.843 1.00 94.38 288 HIS A CA 1
ATOM 2403 C C . HIS A 1 288 ? -15.943 2.737 14.705 1.00 94.38 288 HIS A C 1
ATOM 2405 O O . HIS A 1 288 ? -16.513 3.749 14.297 1.00 94.38 288 HIS A O 1
ATOM 2411 N N . THR A 1 289 ? -16.200 2.204 15.899 1.00 95.19 289 THR A N 1
ATOM 2412 C CA . THR A 1 289 ? -17.097 2.752 16.932 1.00 95.19 289 THR A CA 1
ATOM 2413 C C . THR A 1 289 ? -16.414 2.664 18.293 1.00 95.19 289 THR A C 1
ATOM 2415 O O . THR A 1 289 ? -15.455 1.916 18.447 1.00 95.19 289 THR A O 1
ATOM 2418 N N . GLY A 1 290 ? -16.954 3.352 19.293 1.00 94.75 290 GLY A N 1
ATOM 2419 C CA . GLY A 1 290 ? -16.414 3.384 20.649 1.00 94.75 290 GLY A CA 1
ATOM 2420 C C . GLY A 1 290 ? -15.399 4.505 20.831 1.00 94.75 290 GLY A C 1
ATOM 2421 O O . GLY A 1 290 ? -15.394 5.499 20.095 1.00 94.75 290 GLY A O 1
ATOM 2422 N N . CYS A 1 291 ? -14.574 4.355 21.857 1.00 95.38 291 CYS A N 1
ATOM 2423 C CA . CYS A 1 291 ? -13.467 5.245 22.150 1.00 95.38 291 CYS A CA 1
ATOM 2424 C C . CYS A 1 291 ? -12.189 4.811 21.429 1.00 95.38 291 CYS A C 1
ATOM 2426 O O . CYS A 1 291 ? -11.701 3.700 21.631 1.00 95.38 291 CYS A O 1
ATOM 2428 N N . SER A 1 292 ? -11.605 5.714 20.644 1.00 96.12 292 SER A N 1
ATOM 2429 C CA . SER A 1 292 ? -10.342 5.468 19.943 1.00 96.12 292 SER A CA 1
ATOM 2430 C C . SER A 1 292 ? -9.462 6.713 19.875 1.00 96.12 292 SER A C 1
ATOM 2432 O O . SER A 1 292 ? -9.944 7.848 19.960 1.00 96.12 292 SER A O 1
ATOM 2434 N N . VAL A 1 293 ? -8.164 6.469 19.703 1.00 96.06 293 VAL A N 1
ATOM 2435 C CA . VAL A 1 293 ? -7.155 7.461 19.317 1.00 96.06 293 VAL A CA 1
ATOM 2436 C C . VAL A 1 293 ? -6.759 7.195 17.869 1.00 96.06 293 VAL A C 1
ATOM 2438 O O . VAL A 1 293 ? -6.571 6.040 17.478 1.00 96.06 293 VAL A O 1
ATOM 2441 N N . VAL A 1 294 ? -6.631 8.260 17.085 1.00 96.75 294 VAL A N 1
ATOM 2442 C CA . VAL A 1 294 ? -6.306 8.218 15.662 1.00 96.75 294 VAL A CA 1
ATOM 2443 C C . VAL A 1 294 ? -4.992 8.951 15.412 1.00 96.75 294 VAL A C 1
ATOM 2445 O O . VAL A 1 294 ? -4.783 10.074 15.873 1.00 96.75 294 VAL A O 1
ATOM 2448 N N . PHE A 1 295 ? -4.116 8.306 14.648 1.00 97.31 295 PHE A N 1
ATOM 2449 C CA . PHE A 1 295 ? -2.916 8.911 14.082 1.00 97.31 295 PHE A CA 1
ATOM 2450 C C . PHE A 1 295 ? -2.969 8.839 12.556 1.00 97.31 295 PHE A C 1
ATOM 2452 O O . PHE A 1 295 ? -3.515 7.888 11.998 1.00 97.31 295 PHE A O 1
ATOM 2459 N N . CYS A 1 296 ? -2.357 9.807 11.887 1.00 96.38 296 CYS A N 1
ATOM 2460 C CA . CYS A 1 296 ? -2.192 9.845 10.436 1.00 96.38 296 CYS A CA 1
ATOM 2461 C C . CYS A 1 296 ? -0.715 9.689 10.074 1.00 96.38 296 CYS A C 1
ATOM 2463 O O . CYS A 1 296 ? 0.118 10.367 10.675 1.00 96.38 296 CYS A O 1
ATOM 2465 N N . ALA A 1 297 ? -0.402 8.811 9.117 1.00 92.94 297 ALA A N 1
ATOM 2466 C CA . ALA A 1 297 ? 0.961 8.506 8.661 1.00 92.94 297 ALA A CA 1
ATOM 2467 C C . ALA A 1 297 ? 1.219 8.893 7.196 1.00 92.94 297 ALA A C 1
ATOM 2469 O O . ALA A 1 297 ? 0.247 8.952 6.409 1.00 92.94 297 ALA A O 1
#

Organism: Oesophagostomum dentatum (NCBI:txid61180)

Radius of gyration: 23.4 Å; chains: 1; bounding box: 59×41×66 Å

pLDDT: mean 89.97, std 10.75, range [39.28, 98.69]

Sequence (297 aa):
LYFIWDCFKLQDRFISGVKAYNEEDWNRCVDDLESSLEKTLEEDSRCRLLCEDKIDWSGVEGNPEIDVLMTSIQASVIRCQHNCLHRLALINGHDVGNLIAAHFEYLHFCYYKLMRGSEAARSVASYLLFDDNPLVRRNKYFYQNQYNKEELFTPHETMMDLYRQRTLEQRYLNFIDEKFKYVNNEFPPEMQDDRKKFDTYVAFEDDFDYSAIRRLLSQTECKILRSAFPLKEDKTLEELTDRVRALWPKAVFEDRNCSRQSRQPACPRAIVLSIENDDCSEWLGAMHTGCSVVFCA

Foldseek 3Di:
DVLVVLLVQLLVLCVQLVVCLVVVVLVSVQVSLVVSLVSLVVSLVVQLVVLLVVFDCVCVPDDPDPVLNVLSRVLSSLVSSLCRQQVSCCRPNDRPDRSLLVSLVSNLVSCVSVVVLLSNLQSLLLNVLGDDFLQSVLVNLVSCVVPVDCVSNDYDPVSVVVSLSSVLSVLSNVCCVQFSDQDPNDTDDDDPCNPDPRDSDDDSDDPQDSVCLLVLDDLVLLVVLPDPDVPVVVVSVVSSQVSVCVRVVPKDWDDWDAFQDWDFDPEPRKFKAHSDNPRGSRTDHRTDHGTITIIHD